Protein AF-A0A5N5HJF1-F1 (afdb_monomer_lite)

InterPro domains:
  IPR027417 P-loop containing nucleoside triphosphate hydrolase [G3DSA:3.40.50.300] (1-66)
  IPR027417 P-loop containing nucleoside triphosphate hydrolase [G3DSA:3.40.50.300] (67-125)
  IPR027417 P-loop containing nucleoside triphosphate hydrolase [G3DSA:3.40.50.300] (126-248)
  IPR027417 P-loop containing nucleoside triphosphate hydrolase [SSF52540] (2-263)
  IPR041679 DNA2/NAM7 helicase-like, C-terminal [PF13087] (104-246)
  IPR045055 DNA2/NAM7-like helicase [PTHR10887] (72-286)
  IPR047187 Upf1-like, C-terminal helicase domain [cd18808] (128-288)

Radius of gyration: 22.02 Å; chains: 1; bounding box: 65×41×60 Å

Sequence (316 aa):
MPGTGKTSTMVHGVKALLIRGSSILLTSYTNSAVDNLLVKLKAEHGRILILYASEDMKLCMKKFEAIAFQVSLGPLMFASKFVLVGDHYQLPPLSTEARENGMGVSLFCRLSEVHPQAISALQGQYRMCRGIMELSNALIYGDRLRCGSPEIENVKLKVSSSISHSFIITFCNVDSLPAFEEKDHKIVSNPTEANIIVQVVEGLVKSGIKGEDIGVITPYNSQADIIRLALNRLTSVEIHTIGKYQVRINVALTRAKVRITLKKLIMFGSCKTLSNVVLMKLLIEQVEQQSGILNVSNKDIKFNSELRGCSQTQVR

pLDDT: mean 73.38, std 16.27, range [26.06, 94.62]

Foldseek 3Di:
DPQLCLLVVVLVVVVVCFVVQDADEDEDLDPVSVVVSVVSNVPDDGNYDYDDQDPVRNVVSVQFVACFQVNVVVSVVVDPDDDDGDDLLPDFTDDPVCVVVVSRAYPVNVCCVVCVVPDDDRAAGQAEAQLRVVLCCQQPNVNSHDHNDPCLNPDADDFPDDPQRPAQEEEEAAQQDPQDWDDDPLATEGLVQLQVVLVVLVNRVVRPAQLLQKEKEAAHPNHLVLNCVSCVVRVNHHYYYDYNPDDGWIWMFGADPPGGYTRHIYIYDHLVVQCVDVSSVSSQVSCCVRRRYHYDHPVNGDDDPVSVPPPDDPDD

Structure (mmCIF, N/CA/C/O backbone):
data_AF-A0A5N5HJF1-F1
#
_entry.id   AF-A0A5N5HJF1-F1
#
loop_
_atom_site.group_PDB
_atom_site.id
_atom_site.type_symbol
_atom_site.label_atom_id
_atom_site.label_alt_id
_atom_site.label_comp_id
_atom_site.label_asym_id
_atom_site.label_entity_id
_atom_site.label_seq_id
_atom_site.pdbx_PDB_ins_code
_atom_site.Cartn_x
_atom_site.Cartn_y
_atom_site.Cartn_z
_atom_site.occupancy
_atom_site.B_iso_or_equiv
_atom_site.auth_seq_id
_atom_site.auth_comp_id
_atom_site.auth_asym_id
_atom_site.auth_atom_id
_atom_site.pdbx_PDB_model_num
ATOM 1 N N . MET A 1 1 ? -9.581 -2.294 5.338 1.00 84.56 1 MET A N 1
ATOM 2 C CA . MET A 1 1 ? -8.969 -2.281 3.992 1.00 84.56 1 MET A CA 1
ATOM 3 C C . MET A 1 1 ? -8.142 -0.991 3.793 1.00 84.56 1 MET A C 1
ATOM 5 O O . MET A 1 1 ? -8.131 -0.143 4.699 1.00 84.56 1 MET A O 1
ATOM 9 N N . PRO A 1 2 ? -7.348 -0.834 2.717 1.00 80.50 2 PRO A N 1
ATOM 10 C CA . PRO A 1 2 ? -6.526 0.351 2.456 1.00 80.50 2 PRO A CA 1
ATOM 11 C C . PRO A 1 2 ? -7.379 1.571 2.095 1.00 80.50 2 PRO A C 1
ATOM 13 O O . PRO A 1 2 ? -8.367 1.458 1.385 1.00 80.50 2 PRO A O 1
ATOM 16 N N . GLY A 1 3 ? -7.004 2.756 2.584 1.00 81.88 3 GLY A N 1
ATOM 17 C CA . GLY A 1 3 ? -7.696 4.003 2.229 1.00 81.88 3 GLY A CA 1
ATOM 18 C C . GLY A 1 3 ? -9.100 4.179 2.821 1.00 81.88 3 GLY A C 1
ATOM 19 O O . GLY A 1 3 ? -9.700 5.224 2.596 1.00 81.88 3 GLY A O 1
ATOM 20 N N . THR A 1 4 ? -9.603 3.231 3.620 1.00 87.38 4 THR A N 1
ATOM 21 C CA . THR A 1 4 ? -10.983 3.246 4.145 1.00 87.38 4 THR A CA 1
ATOM 22 C C . THR A 1 4 ? -11.184 4.054 5.424 1.00 87.38 4 THR A C 1
ATOM 24 O O . THR A 1 4 ? -12.170 3.881 6.129 1.00 87.38 4 THR A O 1
ATOM 27 N N . GLY A 1 5 ? -10.211 4.887 5.797 1.00 84.75 5 GLY A N 1
ATOM 28 C CA . GLY A 1 5 ? -10.347 5.757 6.965 1.00 84.75 5 GLY A CA 1
ATOM 29 C C . GLY A 1 5 ? -10.296 5.061 8.330 1.00 84.75 5 GLY A C 1
ATOM 30 O O . GLY A 1 5 ? -10.762 5.662 9.288 1.00 84.75 5 GLY A O 1
ATOM 31 N N . LYS A 1 6 ? -9.681 3.868 8.461 1.00 84.75 6 LYS A N 1
ATOM 32 C CA . LYS A 1 6 ? -9.555 3.108 9.733 1.00 84.75 6 LYS A CA 1
ATOM 33 C C . LYS A 1 6 ? -9.269 3.994 10.958 1.00 84.75 6 LYS A C 1
ATOM 35 O O . LYS A 1 6 ? -10.020 3.973 11.926 1.00 84.75 6 LYS A O 1
ATOM 40 N N . THR A 1 7 ? -8.227 4.828 10.890 1.00 81.50 7 THR A N 1
ATOM 41 C CA . THR A 1 7 ? -7.858 5.756 11.974 1.00 81.50 7 THR A CA 1
ATOM 42 C C . THR A 1 7 ? -8.945 6.792 12.256 1.00 81.50 7 THR A C 1
ATOM 44 O O . THR A 1 7 ? -9.205 7.105 13.408 1.00 81.50 7 THR A O 1
ATOM 47 N N . SER A 1 8 ? -9.592 7.339 11.226 1.00 85.50 8 SER A N 1
ATOM 48 C CA . SER A 1 8 ? -10.679 8.307 11.408 1.00 85.50 8 SER A CA 1
ATOM 49 C C . SER A 1 8 ? -11.909 7.649 12.039 1.00 85.50 8 SER A C 1
ATOM 51 O O . SER A 1 8 ? -12.493 8.229 12.948 1.00 85.50 8 SER A O 1
ATOM 53 N N . THR A 1 9 ? -12.272 6.432 11.627 1.00 87.25 9 THR A N 1
ATOM 54 C CA . THR A 1 9 ? -13.353 5.653 12.252 1.00 87.25 9 THR A CA 1
ATOM 55 C C . THR A 1 9 ? -13.049 5.363 13.719 1.00 87.25 9 THR A C 1
ATOM 57 O O . THR A 1 9 ? -13.911 5.573 14.567 1.00 87.25 9 THR A O 1
ATOM 60 N N . MET A 1 10 ? -11.809 4.967 14.038 1.00 85.88 10 MET A N 1
ATOM 61 C CA . MET A 1 10 ? -11.368 4.786 15.425 1.00 85.88 10 MET A CA 1
ATOM 62 C C . MET A 1 10 ? -11.541 6.055 16.251 1.00 85.88 10 MET A C 1
ATOM 64 O O . MET A 1 10 ? -12.097 5.985 17.338 1.00 85.88 10 MET A O 1
ATOM 68 N N . VAL A 1 11 ? -11.109 7.211 15.736 1.00 85.62 11 VAL A N 1
ATOM 69 C CA . VAL A 1 11 ? -11.256 8.495 16.439 1.00 85.62 11 VAL A CA 1
ATOM 70 C C . VAL A 1 11 ? -12.721 8.756 16.783 1.00 85.62 11 VAL A C 1
ATOM 72 O O . VAL A 1 11 ? -13.020 9.031 17.937 1.00 85.62 11 VAL A O 1
ATOM 75 N N . HIS A 1 12 ? -13.647 8.614 15.831 1.00 87.44 12 HIS A N 1
ATOM 76 C CA . HIS A 1 12 ? -15.074 8.835 16.101 1.00 87.44 12 HIS A CA 1
ATOM 77 C C . HIS A 1 12 ? -15.649 7.818 17.096 1.00 87.44 12 HIS A C 1
ATOM 79 O O . HIS A 1 12 ? -16.423 8.199 17.971 1.00 87.44 12 HIS A O 1
ATOM 85 N N . GLY A 1 13 ? -15.247 6.546 17.003 1.00 86.94 13 GLY A N 1
ATOM 86 C CA . GLY A 1 13 ? -15.662 5.511 17.954 1.00 86.94 13 GLY A CA 1
ATOM 87 C C . GLY A 1 13 ? -15.174 5.793 19.377 1.00 86.94 13 GLY A C 1
ATOM 88 O O . GLY A 1 13 ? -15.954 5.718 20.321 1.00 86.94 13 GLY A O 1
ATOM 89 N N . VAL A 1 14 ? -13.907 6.189 19.524 1.00 85.56 14 VAL A N 1
ATOM 90 C CA . VAL A 1 14 ? -13.312 6.586 20.809 1.00 85.56 14 VAL A CA 1
ATOM 91 C C . VAL A 1 14 ? -14.051 7.790 21.386 1.00 85.56 14 VAL A C 1
ATOM 93 O O . VAL A 1 14 ? -14.491 7.728 22.528 1.00 85.56 14 VAL A O 1
ATOM 96 N N . LYS A 1 15 ? -14.277 8.842 20.593 1.00 85.06 15 LYS A N 1
ATOM 97 C CA . LYS A 1 15 ? -15.032 10.032 21.019 1.00 85.06 15 LYS A CA 1
ATOM 98 C C . LYS A 1 15 ? -16.438 9.690 21.510 1.00 85.06 15 LYS A C 1
ATOM 100 O O . LYS A 1 15 ? -16.834 10.083 22.601 1.00 85.06 15 LYS A O 1
ATOM 105 N N . ALA A 1 16 ? -17.177 8.875 20.756 1.00 87.12 16 ALA A N 1
ATOM 106 C CA . ALA A 1 16 ? -18.516 8.439 21.152 1.00 87.12 16 ALA A CA 1
ATOM 107 C C . ALA A 1 16 ? -18.526 7.674 22.490 1.00 87.12 16 ALA A C 1
ATOM 109 O O . ALA A 1 16 ? -19.469 7.805 23.270 1.00 87.12 16 ALA A O 1
ATOM 110 N N . LEU A 1 17 ? -17.484 6.886 22.772 1.00 85.75 17 LEU A N 1
ATOM 111 C CA . LEU A 1 17 ? -17.327 6.180 24.046 1.00 85.75 17 LEU A CA 1
ATOM 112 C C . LEU A 1 17 ? -16.938 7.127 25.195 1.00 85.75 17 LEU A C 1
ATOM 114 O O . LEU A 1 17 ? -17.463 6.975 26.299 1.00 85.75 17 LEU A O 1
ATOM 118 N N . LEU A 1 18 ? -16.086 8.126 24.939 1.00 83.75 18 LEU A N 1
ATOM 119 C CA . LEU A 1 18 ? -15.716 9.147 25.927 1.00 83.75 18 LEU A CA 1
ATOM 120 C C . LEU A 1 18 ? -16.912 10.009 26.333 1.00 83.75 18 LEU A C 1
ATOM 122 O O . LEU A 1 18 ? -17.127 10.215 27.524 1.00 83.75 18 LEU A O 1
ATOM 126 N N . ILE A 1 19 ? -17.738 10.432 25.369 1.00 84.75 19 ILE A N 1
ATOM 127 C CA . ILE A 1 19 ? -18.983 11.180 25.625 1.00 84.75 19 ILE A CA 1
ATOM 128 C C . ILE A 1 19 ? -19.933 10.382 26.533 1.00 84.75 19 ILE A C 1
ATOM 130 O O . ILE A 1 19 ? -20.649 10.954 27.349 1.00 84.75 19 ILE A O 1
ATOM 134 N N . ARG A 1 20 ? -19.909 9.047 26.444 1.00 85.00 20 ARG A N 1
ATOM 135 C CA . ARG A 1 20 ? -20.684 8.140 27.310 1.00 85.00 20 ARG A CA 1
ATOM 136 C C . ARG A 1 20 ? -20.033 7.882 28.676 1.00 85.00 20 ARG A C 1
ATOM 138 O O . ARG A 1 20 ? -20.497 7.011 29.406 1.00 85.00 20 ARG A O 1
ATOM 145 N N . GLY A 1 21 ? -18.947 8.577 29.013 1.00 84.50 21 GLY A N 1
ATOM 146 C CA . GLY A 1 21 ? -18.235 8.431 30.284 1.00 84.50 21 GLY A CA 1
ATOM 147 C C . GLY A 1 21 ? -17.397 7.155 30.407 1.00 84.50 21 GLY A C 1
ATOM 148 O O . GLY A 1 21 ? -16.986 6.802 31.511 1.00 84.50 21 GLY A O 1
ATOM 149 N N . SER A 1 22 ? -17.135 6.445 29.303 1.00 83.12 22 SER A N 1
ATOM 150 C CA . SER A 1 22 ? -16.310 5.231 29.336 1.00 83.12 22 SER A CA 1
ATOM 151 C C . SER A 1 22 ? -14.827 5.575 29.504 1.00 83.12 22 SER A C 1
ATOM 153 O O . SER A 1 22 ? -14.316 6.485 28.854 1.00 83.12 22 SER A O 1
ATOM 155 N N . SER A 1 23 ? -14.112 4.812 30.333 1.00 82.69 23 SER A N 1
ATOM 156 C CA . SER A 1 23 ? -12.645 4.818 30.364 1.00 82.69 23 SER A CA 1
ATOM 157 C C . SER A 1 23 ? -12.096 3.990 29.208 1.00 82.69 23 SER A C 1
ATOM 159 O O . SER A 1 23 ? -12.565 2.875 28.976 1.00 82.69 23 SER A O 1
ATOM 161 N N . ILE A 1 24 ? -11.094 4.511 28.501 1.00 83.44 24 ILE A N 1
ATOM 162 C CA . ILE A 1 24 ? -10.567 3.870 27.292 1.00 83.44 24 ILE A CA 1
ATOM 163 C C . ILE A 1 24 ? -9.070 3.631 27.446 1.00 83.44 24 ILE A C 1
ATOM 165 O O . ILE A 1 24 ? -8.316 4.556 27.749 1.00 83.44 24 ILE A O 1
ATOM 169 N N . LEU A 1 25 ? -8.658 2.391 27.188 1.00 82.50 25 LEU A N 1
ATOM 170 C CA . LEU A 1 25 ? -7.264 2.001 27.027 1.00 82.50 25 LEU A CA 1
ATOM 171 C C . LEU A 1 25 ? -6.919 1.977 25.533 1.00 82.50 25 LEU A C 1
ATOM 173 O O . LEU A 1 25 ? -7.509 1.208 24.773 1.00 82.50 25 LEU A O 1
ATOM 177 N N . LEU A 1 26 ? -5.973 2.817 25.108 1.00 80.56 26 LEU A N 1
ATOM 178 C CA . LEU A 1 26 ? -5.501 2.877 23.721 1.00 80.56 26 LEU A CA 1
ATOM 179 C C . LEU A 1 26 ? -4.092 2.300 23.603 1.00 80.56 26 LEU A C 1
ATOM 181 O O . LEU A 1 26 ? -3.173 2.745 24.292 1.00 80.56 26 LEU A O 1
ATOM 185 N N . THR A 1 27 ? -3.922 1.341 22.691 1.00 79.81 27 THR A N 1
ATOM 186 C CA . THR A 1 27 ? -2.633 0.699 22.402 1.00 79.81 27 THR A CA 1
ATOM 187 C C . THR A 1 27 ? -2.434 0.529 20.896 1.00 79.81 27 THR A C 1
ATOM 189 O O . THR A 1 27 ? -3.391 0.475 20.122 1.00 79.81 27 THR A O 1
ATOM 192 N N . SER A 1 28 ? -1.176 0.484 20.459 1.00 74.75 28 SER A N 1
ATOM 193 C CA . SER A 1 28 ? -0.807 0.171 19.077 1.00 74.75 28 SER A CA 1
ATOM 194 C C . SER A 1 28 ? 0.586 -0.447 19.023 1.00 74.75 28 SER A C 1
ATOM 196 O O . SER A 1 28 ? 1.369 -0.320 19.961 1.00 74.75 28 SER A O 1
ATOM 198 N N . TYR A 1 29 ? 0.901 -1.083 17.894 1.00 68.06 29 TYR A N 1
ATOM 199 C CA . TYR A 1 29 ? 2.221 -1.639 17.609 1.00 68.06 29 TYR A CA 1
ATOM 200 C C . TYR A 1 29 ? 3.314 -0.561 17.544 1.00 68.06 29 TYR A C 1
ATOM 202 O O . TYR A 1 29 ? 4.407 -0.760 18.068 1.00 68.06 29 TYR A O 1
ATOM 210 N N . THR A 1 30 ? 3.029 0.588 16.917 1.00 68.50 30 THR A N 1
ATOM 211 C CA . THR A 1 30 ? 3.973 1.712 16.850 1.00 68.50 30 THR A CA 1
ATOM 212 C C . THR A 1 30 ? 3.495 2.896 17.674 1.00 68.50 30 THR A C 1
ATOM 214 O O . THR A 1 30 ? 2.324 3.281 17.620 1.00 68.50 30 THR A O 1
ATOM 217 N N . ASN A 1 31 ? 4.440 3.553 18.349 1.00 68.81 31 ASN A N 1
ATOM 218 C CA . ASN A 1 31 ? 4.185 4.823 19.030 1.00 68.81 31 ASN A CA 1
ATOM 219 C C . ASN A 1 31 ? 3.620 5.868 18.054 1.00 68.81 31 ASN A C 1
ATOM 221 O O . ASN A 1 31 ? 2.639 6.527 18.369 1.00 68.81 31 ASN A O 1
ATOM 225 N N . SER A 1 32 ? 4.123 5.915 16.814 1.00 69.94 32 SER A N 1
ATOM 226 C CA . SER A 1 32 ? 3.616 6.826 15.779 1.00 69.94 32 SER A CA 1
ATOM 227 C C . SER A 1 32 ? 2.136 6.618 15.444 1.00 69.94 32 SER A C 1
ATOM 229 O O . SER A 1 32 ? 1.429 7.576 15.137 1.00 69.94 32 SER A O 1
ATOM 231 N N . ALA A 1 33 ? 1.629 5.384 15.491 1.00 68.94 33 ALA A N 1
ATOM 232 C CA . ALA A 1 33 ? 0.214 5.114 15.268 1.00 68.94 33 ALA A CA 1
ATOM 233 C C . ALA A 1 33 ? -0.648 5.606 16.440 1.00 68.94 33 ALA A C 1
ATOM 235 O O . ALA A 1 33 ? -1.739 6.125 16.199 1.00 68.94 33 ALA A O 1
ATOM 236 N N . VAL A 1 34 ? -0.146 5.495 17.677 1.00 74.56 34 VAL A N 1
ATOM 237 C CA . VAL A 1 34 ? -0.780 6.088 18.865 1.00 74.56 34 VAL A CA 1
ATOM 238 C C . VAL A 1 34 ? -0.784 7.611 18.750 1.00 74.56 34 VAL A C 1
ATOM 240 O O . VAL A 1 34 ? -1.845 8.223 18.822 1.00 74.56 34 VAL A O 1
ATOM 243 N N . ASP A 1 35 ? 0.361 8.226 18.467 1.00 76.62 35 ASP A N 1
ATOM 244 C CA . ASP A 1 35 ? 0.494 9.683 18.384 1.00 76.62 35 ASP A CA 1
ATOM 245 C C . ASP A 1 35 ? -0.410 10.276 17.293 1.00 76.62 35 ASP A C 1
ATOM 247 O O . ASP A 1 35 ? -1.112 11.261 17.521 1.00 76.62 35 ASP A O 1
ATOM 251 N N . ASN A 1 36 ? -0.490 9.628 16.126 1.00 75.81 36 ASN A N 1
ATOM 252 C CA . ASN A 1 36 ? -1.405 10.022 15.050 1.00 75.81 36 ASN A CA 1
ATOM 253 C C . ASN A 1 36 ? -2.883 9.973 15.466 1.00 75.81 36 ASN A C 1
ATOM 255 O O . ASN A 1 36 ? -3.693 10.770 14.980 1.00 75.81 36 ASN A O 1
ATOM 259 N N . LEU A 1 37 ? -3.253 9.028 16.334 1.00 77.06 37 LEU A N 1
ATOM 260 C CA . LEU A 1 37 ? -4.598 8.936 16.890 1.00 77.06 37 LEU A CA 1
ATOM 261 C C . LEU A 1 37 ? -4.833 10.069 17.899 1.00 77.06 37 LEU A C 1
ATOM 263 O O . LEU A 1 37 ? -5.845 10.763 17.808 1.00 77.06 37 LEU A O 1
ATOM 267 N N . LEU A 1 38 ? -3.874 10.310 18.796 1.00 78.00 38 LEU A N 1
ATOM 268 C CA . LEU A 1 38 ? -3.946 11.356 19.818 1.00 78.00 38 LEU A CA 1
ATOM 269 C C . LEU A 1 38 ? -4.042 12.751 19.214 1.00 78.00 38 LEU A C 1
ATOM 271 O O . LEU A 1 38 ? -4.886 13.534 19.636 1.00 78.00 38 LEU A O 1
ATOM 275 N N . VAL A 1 39 ? -3.255 13.050 18.175 1.00 81.81 39 VAL A N 1
ATOM 276 C CA . VAL A 1 39 ? -3.321 14.333 17.456 1.00 81.81 39 VAL A CA 1
ATOM 277 C C . VAL A 1 39 ? -4.736 14.623 16.952 1.00 81.81 39 VAL A C 1
ATOM 279 O O . VAL A 1 39 ? -5.178 15.766 17.007 1.00 81.81 39 VAL A O 1
ATOM 282 N N . LYS A 1 40 ? -5.475 13.599 16.514 1.00 80.69 40 LYS A N 1
ATOM 283 C CA . LYS A 1 40 ? -6.870 13.733 16.064 1.00 80.69 40 LYS A CA 1
ATOM 284 C C . LYS A 1 40 ? -7.886 13.762 17.211 1.00 80.69 40 LYS A C 1
ATOM 286 O O . LYS A 1 40 ? -9.011 14.220 17.013 1.00 80.69 40 LYS A O 1
ATOM 291 N N . LEU A 1 41 ? -7.504 13.273 18.389 1.00 79.44 41 LEU A N 1
ATOM 292 C CA . LEU A 1 41 ? -8.307 13.293 19.613 1.00 79.44 41 LEU A CA 1
ATOM 293 C C . LEU A 1 41 ? -8.125 14.577 20.440 1.00 79.44 41 LEU A C 1
ATOM 295 O O . LEU A 1 41 ? -8.940 14.796 21.329 1.00 79.44 41 LEU A O 1
ATOM 299 N N . LYS A 1 42 ? -7.129 15.431 20.124 1.00 66.38 42 LYS A N 1
ATOM 300 C CA . LYS A 1 42 ? -6.669 16.650 20.846 1.00 66.38 42 LYS A CA 1
ATOM 301 C C . LYS A 1 42 ? -7.730 17.672 21.312 1.00 66.38 42 LYS A C 1
ATOM 303 O O . LYS A 1 42 ? -7.359 18.665 21.923 1.00 66.38 42 LYS A O 1
ATOM 308 N N . ALA A 1 43 ? -9.015 17.459 21.052 1.00 54.16 43 ALA A N 1
ATOM 309 C CA . ALA A 1 43 ? -10.107 18.337 21.461 1.00 54.16 43 ALA A CA 1
ATOM 310 C C . ALA A 1 43 ? -10.976 17.791 22.614 1.00 54.16 43 ALA A C 1
ATOM 312 O O . ALA A 1 43 ? -11.883 18.496 23.045 1.00 54.16 43 ALA A O 1
ATOM 313 N N . GLU A 1 44 ? -10.752 16.569 23.115 1.00 58.69 44 GLU A N 1
ATOM 314 C CA . GLU A 1 44 ? -11.668 15.955 24.091 1.00 58.69 44 GLU A CA 1
ATOM 315 C C . GLU A 1 44 ? -11.038 15.698 25.460 1.00 58.69 44 GLU A C 1
ATOM 317 O O . GLU A 1 44 ? -9.968 15.106 25.584 1.00 58.69 44 GLU A O 1
ATOM 322 N N . HIS A 1 45 ? -11.743 16.157 26.495 1.00 53.66 45 HIS A N 1
ATOM 323 C CA . HIS A 1 45 ? -11.395 15.959 27.895 1.00 53.66 45 HIS A CA 1
ATOM 324 C C . HIS A 1 45 ? -12.037 14.646 28.359 1.00 53.66 45 HIS A C 1
ATOM 326 O O . HIS A 1 45 ? -13.259 14.524 28.377 1.00 53.66 45 HIS A O 1
ATOM 332 N N . GLY A 1 46 ? -11.228 13.646 28.714 1.00 61.09 46 GLY A N 1
ATOM 333 C CA . GLY A 1 46 ? -11.725 12.339 29.146 1.00 61.09 46 GLY A CA 1
ATOM 334 C C . GLY A 1 46 ? -10.642 11.459 29.770 1.00 61.09 46 GLY A C 1
ATOM 335 O O . GLY A 1 46 ? -9.450 11.740 29.656 1.00 61.09 46 GLY A O 1
ATOM 336 N N . ARG A 1 47 ? -11.057 10.377 30.441 1.00 66.00 47 ARG A N 1
ATOM 337 C CA . ARG A 1 47 ? -10.161 9.391 31.074 1.00 66.00 47 ARG A CA 1
ATOM 338 C C . ARG A 1 47 ? -9.598 8.426 30.023 1.00 66.00 47 ARG A C 1
ATOM 340 O O . ARG A 1 47 ? -10.058 7.289 29.901 1.00 66.00 47 ARG A O 1
ATOM 347 N N . ILE A 1 48 ? -8.632 8.900 29.240 1.00 71.25 48 ILE A N 1
ATOM 348 C CA . ILE A 1 48 ? -7.869 8.074 28.298 1.00 71.25 48 ILE A CA 1
ATOM 349 C C . ILE A 1 48 ? -6.579 7.624 28.984 1.00 71.25 48 ILE A C 1
ATOM 351 O O . ILE A 1 48 ? -5.768 8.459 29.379 1.00 71.25 48 ILE A O 1
ATOM 355 N N . LEU A 1 49 ? -6.373 6.311 29.089 1.00 69.56 49 LEU A N 1
ATOM 356 C CA . LEU A 1 49 ? -5.091 5.728 29.476 1.00 69.56 49 LEU A CA 1
ATOM 357 C C . LEU A 1 49 ? -4.365 5.245 28.215 1.00 69.56 49 LEU A C 1
ATOM 359 O O . LEU A 1 49 ? -4.940 4.536 27.386 1.00 69.56 49 LEU A O 1
ATOM 363 N N . ILE A 1 50 ? -3.104 5.642 28.061 1.00 67.50 50 ILE A N 1
ATOM 364 C CA . ILE A 1 50 ? -2.289 5.337 26.882 1.00 67.50 50 ILE A CA 1
ATOM 365 C C . ILE A 1 50 ? -1.113 4.485 27.336 1.00 67.50 50 ILE A C 1
ATOM 367 O O . ILE A 1 50 ? -0.363 4.895 28.221 1.00 67.50 50 ILE A O 1
ATOM 371 N N . LEU A 1 51 ? -0.935 3.321 26.713 1.00 61.34 51 LEU A N 1
ATOM 372 C CA . LEU A 1 51 ? 0.257 2.504 26.918 1.00 61.34 51 LEU A CA 1
ATOM 373 C C . LEU A 1 51 ? 1.174 2.636 25.708 1.00 61.34 51 LEU A C 1
ATOM 375 O O . LEU A 1 51 ? 0.829 2.236 24.595 1.00 61.34 51 LEU A O 1
ATOM 379 N N . TYR A 1 52 ? 2.357 3.187 25.953 1.00 60.38 52 TYR A N 1
ATOM 380 C CA . TYR A 1 52 ? 3.462 3.162 25.008 1.00 60.38 52 TYR A CA 1
ATOM 381 C C . TYR A 1 52 ? 4.276 1.883 25.210 1.00 60.38 52 TYR A C 1
ATOM 383 O O . TYR A 1 52 ? 4.523 1.471 26.343 1.00 60.38 52 TYR A O 1
ATOM 391 N N . ALA A 1 53 ? 4.723 1.267 24.115 1.00 55.34 53 ALA A N 1
ATOM 392 C CA . ALA A 1 53 ? 5.669 0.160 24.208 1.00 55.34 53 ALA A CA 1
ATOM 393 C C . ALA A 1 53 ? 7.014 0.678 24.756 1.00 55.34 53 ALA A C 1
ATOM 395 O O . ALA A 1 53 ? 7.509 1.714 24.293 1.00 55.34 53 ALA A O 1
ATOM 396 N N . SER A 1 54 ? 7.610 -0.033 25.720 1.00 52.47 54 SER A N 1
ATOM 397 C CA . SER A 1 54 ? 8.976 0.234 26.201 1.00 52.47 54 SER A CA 1
ATOM 398 C C . SER A 1 54 ? 10.012 -0.063 25.108 1.00 52.47 54 SER A C 1
ATOM 400 O O . SER A 1 54 ? 9.705 -0.753 24.135 1.00 52.47 54 SER A O 1
ATOM 402 N N . GLU A 1 55 ? 11.240 0.454 25.223 1.00 53.75 55 GLU A N 1
ATOM 403 C CA . GLU A 1 55 ? 12.279 0.219 24.203 1.00 53.75 55 GLU A CA 1
ATOM 404 C C . GLU A 1 55 ? 12.619 -1.265 24.007 1.00 53.75 55 GLU A C 1
ATOM 406 O O . GLU A 1 55 ? 12.717 -1.720 22.865 1.00 53.75 55 GLU A O 1
ATOM 411 N N . ASP A 1 56 ? 12.677 -2.043 25.088 1.00 45.75 56 ASP A N 1
ATOM 412 C CA . ASP A 1 56 ? 12.943 -3.486 25.027 1.00 45.75 56 ASP A CA 1
ATOM 413 C C . ASP A 1 56 ? 11.826 -4.242 24.296 1.00 45.75 56 ASP A C 1
ATOM 415 O O . ASP A 1 56 ? 12.063 -5.119 23.459 1.00 45.75 56 ASP A O 1
ATOM 419 N N . MET A 1 57 ? 10.579 -3.834 24.543 1.00 49.44 57 MET A N 1
ATOM 420 C CA . MET A 1 57 ? 9.407 -4.385 23.879 1.00 49.44 57 MET A CA 1
ATOM 421 C C . MET A 1 57 ? 9.373 -3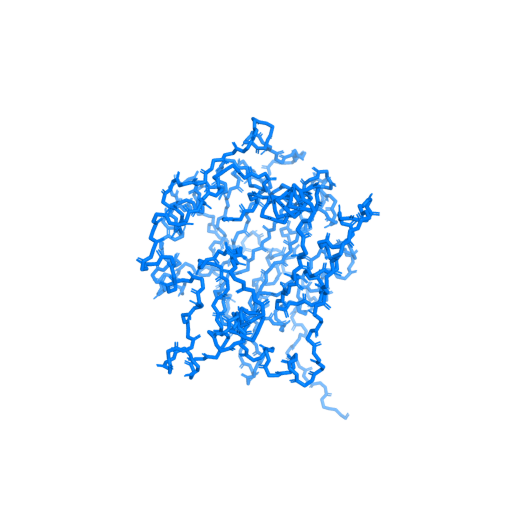.982 22.397 1.00 49.44 57 MET A C 1
ATOM 423 O O . MET A 1 57 ? 9.067 -4.825 21.555 1.00 49.44 57 MET A O 1
ATOM 427 N N . LYS A 1 58 ? 9.790 -2.755 22.041 1.00 45.16 58 LYS A N 1
ATOM 428 C CA . LYS A 1 58 ? 9.945 -2.314 20.640 1.00 45.16 58 LYS A CA 1
ATOM 429 C C . LYS A 1 58 ? 10.973 -3.153 19.882 1.00 45.16 58 LYS A C 1
ATOM 431 O O . LYS A 1 58 ? 10.733 -3.454 18.716 1.00 45.16 58 LYS A O 1
ATOM 436 N N . LEU A 1 59 ? 12.100 -3.529 20.495 1.00 39.28 59 LEU A N 1
ATOM 437 C CA . LEU A 1 59 ? 13.140 -4.328 19.834 1.00 39.28 59 LEU A CA 1
ATOM 438 C C . LEU A 1 59 ? 12.667 -5.761 19.548 1.00 39.28 59 LEU A C 1
ATOM 440 O O . LEU A 1 59 ? 12.862 -6.256 18.434 1.00 39.28 59 LEU A O 1
ATOM 444 N N . CYS A 1 60 ? 11.998 -6.397 20.516 1.00 39.34 60 CYS A N 1
ATOM 445 C CA . CYS A 1 60 ? 11.334 -7.684 20.307 1.00 39.34 60 CYS A CA 1
ATOM 446 C C . CYS A 1 60 ? 10.258 -7.571 19.223 1.00 39.34 60 CYS A C 1
ATOM 448 O O . CYS A 1 60 ? 10.262 -8.351 18.279 1.00 39.34 60 CYS A O 1
ATOM 450 N N . MET A 1 61 ? 9.400 -6.552 19.295 1.00 44.41 61 MET A N 1
ATOM 451 C CA . MET A 1 61 ? 8.315 -6.322 18.341 1.00 44.41 61 MET A CA 1
ATOM 452 C C . MET A 1 61 ? 8.816 -6.031 16.922 1.00 44.41 61 MET A C 1
ATOM 454 O O . MET A 1 61 ? 8.265 -6.589 15.986 1.00 44.41 61 MET A O 1
ATOM 458 N N . LYS A 1 62 ? 9.908 -5.276 16.733 1.00 40.00 62 LYS A N 1
ATOM 459 C CA . LYS A 1 62 ? 10.488 -4.950 15.411 1.00 40.00 62 LYS A CA 1
ATOM 460 C C . LYS A 1 62 ? 10.899 -6.185 14.595 1.00 40.00 62 LYS A C 1
ATOM 462 O O . LYS A 1 62 ? 10.975 -6.103 13.372 1.00 40.00 62 LYS A O 1
ATOM 467 N N . LYS A 1 63 ? 11.144 -7.334 15.239 1.00 37.41 63 LYS A N 1
ATOM 468 C CA . LYS A 1 63 ? 11.379 -8.623 14.557 1.00 37.41 63 LYS A CA 1
ATOM 469 C C . LYS A 1 63 ? 10.088 -9.279 14.032 1.00 37.41 63 LYS A C 1
ATOM 471 O O . LYS A 1 63 ? 10.159 -10.142 13.160 1.00 37.41 63 LYS A O 1
ATOM 476 N N . PHE A 1 64 ? 8.923 -8.843 14.505 1.00 44.25 64 PHE A N 1
ATOM 477 C CA . PHE A 1 64 ? 7.597 -9.367 14.187 1.00 44.25 64 PHE A CA 1
ATOM 478 C C . PHE A 1 64 ? 6.671 -8.199 13.778 1.00 44.25 64 PHE A C 1
ATOM 480 O O . PHE A 1 64 ? 5.896 -7.700 14.581 1.00 44.25 64 PHE A O 1
ATOM 487 N N . GLU A 1 65 ? 6.742 -7.732 12.523 1.00 45.25 65 GLU A N 1
ATOM 488 C CA . GLU A 1 65 ? 5.942 -6.584 12.019 1.00 45.25 65 GLU A CA 1
ATOM 489 C C . GLU A 1 65 ? 4.411 -6.757 12.042 1.00 45.25 65 GLU A C 1
ATOM 491 O O . GLU A 1 65 ? 3.680 -5.803 11.779 1.00 45.25 65 GLU A O 1
ATOM 496 N N . ALA A 1 66 ? 3.904 -7.931 12.407 1.00 48.25 66 ALA A N 1
ATOM 497 C CA . ALA A 1 66 ? 2.509 -8.099 12.782 1.00 48.25 66 ALA A CA 1
ATOM 498 C C . ALA A 1 66 ? 2.425 -8.171 14.304 1.00 48.25 66 ALA A C 1
ATOM 500 O O . ALA A 1 66 ? 3.292 -8.776 14.931 1.00 48.25 66 ALA A O 1
ATOM 501 N N . ILE A 1 67 ? 1.363 -7.624 14.905 1.00 52.03 67 ILE A N 1
ATOM 502 C CA . ILE A 1 67 ? 1.110 -7.849 16.330 1.00 52.03 67 ILE A CA 1
ATOM 503 C C . ILE A 1 67 ? 0.938 -9.357 16.528 1.00 52.03 67 ILE A C 1
ATOM 505 O O . ILE A 1 67 ? -0.122 -9.927 16.246 1.00 52.03 67 ILE A O 1
ATOM 509 N N . ALA A 1 68 ? 2.021 -10.006 16.953 1.00 52.88 68 ALA A N 1
ATOM 510 C CA . ALA A 1 68 ? 2.026 -11.404 17.306 1.00 52.88 68 ALA A CA 1
ATOM 511 C C . ALA A 1 68 ? 0.970 -11.593 18.394 1.00 52.88 68 ALA A C 1
ATOM 513 O O . ALA A 1 68 ? 0.817 -10.744 19.275 1.00 52.88 68 ALA A O 1
ATOM 514 N N . PHE A 1 69 ? 0.233 -12.699 18.314 1.00 54.53 69 PHE A N 1
ATOM 515 C CA . PHE A 1 69 ? -0.859 -13.057 19.222 1.00 54.53 69 PHE A CA 1
ATOM 516 C C . PHE A 1 69 ? -0.558 -12.729 20.698 1.00 54.53 69 PHE A C 1
ATOM 518 O O . PHE A 1 69 ? -1.405 -12.179 21.395 1.00 54.53 69 PHE A O 1
ATOM 525 N N . GLN A 1 70 ? 0.681 -12.973 21.134 1.00 54.31 70 GLN A N 1
ATOM 526 C CA . GLN A 1 70 ? 1.152 -12.763 22.503 1.00 54.31 70 GLN A CA 1
ATOM 527 C C . GLN A 1 70 ? 1.227 -11.285 22.931 1.00 54.31 70 GLN A C 1
ATOM 529 O O . GLN A 1 70 ? 0.978 -10.975 24.091 1.00 54.31 70 GLN A O 1
ATOM 534 N N . VAL A 1 71 ? 1.510 -10.358 22.012 1.00 61.16 71 VAL A N 1
ATOM 535 C CA . VAL A 1 71 ? 1.679 -8.928 22.331 1.00 61.16 71 VAL A CA 1
ATOM 536 C C . VAL A 1 71 ? 0.333 -8.210 22.472 1.00 61.16 71 VAL A C 1
ATOM 538 O O . VAL A 1 71 ? 0.196 -7.299 23.287 1.00 61.16 71 VAL A O 1
ATOM 541 N N . SER A 1 72 ? -0.689 -8.651 21.734 1.00 65.44 72 SER A N 1
ATOM 542 C CA . SER A 1 72 ? -2.051 -8.122 21.880 1.00 65.44 72 SER A CA 1
ATOM 543 C C . SER A 1 72 ? -2.689 -8.481 23.221 1.00 65.44 72 SER A C 1
ATOM 545 O O . SER A 1 72 ? -3.561 -7.749 23.676 1.00 65.44 72 SER A O 1
ATOM 547 N N . LEU A 1 73 ? -2.303 -9.604 23.841 1.00 71.50 73 LEU A N 1
ATOM 548 C CA . LEU A 1 73 ? -2.986 -10.126 25.029 1.00 71.50 73 LEU A CA 1
ATOM 549 C C . LEU A 1 73 ? -2.817 -9.230 26.256 1.00 71.50 73 LEU A C 1
ATOM 551 O O . LEU A 1 73 ? -3.786 -9.042 26.980 1.00 71.50 73 LEU A O 1
ATOM 555 N N . GLY A 1 74 ? -1.639 -8.633 26.464 1.00 77.69 74 GLY A N 1
ATOM 556 C CA . GLY A 1 74 ? -1.366 -7.795 27.638 1.00 77.69 74 GLY A CA 1
ATOM 557 C C . GLY A 1 74 ? -2.427 -6.706 27.852 1.00 77.69 74 GLY A C 1
ATOM 558 O O . GLY A 1 74 ? -3.117 -6.736 28.867 1.00 77.69 74 GLY A O 1
ATOM 559 N N . PRO A 1 75 ? -2.640 -5.791 26.887 1.00 76.50 75 PRO A N 1
ATOM 560 C CA . PRO A 1 75 ? -3.692 -4.779 26.975 1.00 76.50 75 PRO A CA 1
ATOM 561 C C . PRO A 1 75 ? -5.111 -5.343 27.114 1.00 76.50 75 PRO A C 1
ATOM 563 O O . PRO A 1 75 ? -5.942 -4.746 27.794 1.00 76.50 75 PRO A O 1
ATOM 566 N N . LEU A 1 76 ? -5.395 -6.484 26.478 1.00 79.75 76 LEU A N 1
ATOM 567 C CA . LEU A 1 76 ? -6.722 -7.104 26.505 1.00 79.75 76 LEU A CA 1
ATOM 568 C C . LEU A 1 76 ? -7.100 -7.620 27.897 1.00 79.75 76 LEU A C 1
ATOM 570 O O . LEU A 1 76 ? -8.278 -7.603 28.236 1.00 79.75 76 LEU A O 1
ATOM 574 N N . MET A 1 77 ? -6.123 -7.995 28.727 1.00 82.81 77 MET A N 1
ATOM 575 C CA . MET A 1 77 ? -6.367 -8.421 30.113 1.00 82.81 77 MET A CA 1
ATOM 576 C C . MET A 1 77 ? -6.901 -7.294 31.012 1.00 82.81 77 MET A C 1
ATOM 578 O O . MET A 1 77 ? -7.467 -7.572 32.065 1.00 82.81 77 MET A O 1
ATOM 582 N N . PHE A 1 78 ? -6.751 -6.029 30.607 1.00 81.06 78 PHE A N 1
ATOM 583 C CA . PHE A 1 78 ? -7.209 -4.863 31.371 1.00 81.06 78 PHE A CA 1
ATOM 584 C C . PHE A 1 78 ? -8.580 -4.335 30.920 1.00 81.06 78 PHE A C 1
ATOM 586 O O . PHE A 1 78 ? -9.021 -3.291 31.403 1.00 81.06 78 PHE A O 1
ATOM 593 N N . ALA A 1 79 ? -9.258 -5.014 29.988 1.00 78.88 79 ALA A N 1
ATOM 594 C CA . ALA A 1 79 ? -10.518 -4.550 29.418 1.00 78.88 79 ALA A CA 1
ATOM 595 C C . ALA A 1 79 ? -11.582 -5.657 29.376 1.00 78.88 79 ALA A C 1
ATOM 597 O O . ALA A 1 79 ? -11.325 -6.778 28.953 1.00 78.88 79 ALA A O 1
ATOM 598 N N . SER A 1 80 ? -12.822 -5.322 29.750 1.00 80.50 80 SER A N 1
ATOM 599 C CA . SER A 1 80 ? -13.973 -6.235 29.635 1.00 80.50 80 SER A CA 1
ATOM 600 C C . SER A 1 80 ? -14.539 -6.321 28.213 1.00 80.50 80 SER A C 1
ATOM 602 O O . SER A 1 80 ? -15.225 -7.280 27.866 1.00 80.50 80 SER A O 1
ATOM 604 N N . LYS A 1 81 ? -14.269 -5.306 27.384 1.00 86.19 81 LYS A N 1
ATOM 605 C CA . LYS A 1 81 ? -14.635 -5.226 25.966 1.00 86.19 81 LYS A CA 1
ATOM 606 C C . LYS A 1 81 ? -13.472 -4.622 25.196 1.00 86.19 81 LYS A C 1
ATOM 608 O O . LYS A 1 81 ? -12.826 -3.697 25.683 1.00 86.19 81 LYS A O 1
ATOM 613 N N . PHE A 1 82 ? -13.243 -5.095 23.978 1.00 87.06 82 PHE A N 1
ATOM 614 C CA . PHE A 1 82 ? -12.166 -4.600 23.131 1.00 87.06 82 PHE A CA 1
ATOM 615 C C . PHE A 1 82 ? -12.619 -4.447 21.682 1.00 87.06 82 PHE A C 1
ATOM 617 O O . PHE A 1 82 ? -13.555 -5.103 21.227 1.00 87.06 82 PHE A O 1
ATOM 624 N N . VAL A 1 83 ? -11.930 -3.571 20.954 1.00 85.25 83 VAL A N 1
ATOM 625 C CA . VAL A 1 83 ? -12.110 -3.373 19.516 1.00 85.25 83 VAL A CA 1
ATOM 626 C C . VAL A 1 83 ? -10.742 -3.508 18.868 1.00 85.25 83 VAL A C 1
ATOM 628 O O . VAL A 1 83 ? -9.839 -2.725 19.155 1.00 85.25 83 VAL A O 1
ATOM 631 N N . LEU A 1 84 ? -10.582 -4.500 17.993 1.00 85.31 84 LEU A N 1
ATOM 632 C CA . LEU A 1 84 ? -9.375 -4.646 17.185 1.00 85.31 84 LEU A CA 1
ATOM 633 C C . LEU A 1 84 ? -9.595 -3.977 15.832 1.00 85.31 84 LEU A C 1
ATOM 635 O O . LEU A 1 84 ? -10.593 -4.230 15.160 1.00 85.31 84 LEU A O 1
ATOM 639 N N . VAL A 1 85 ? -8.647 -3.142 15.413 1.00 83.56 85 VAL A N 1
ATOM 640 C CA . VAL A 1 85 ? -8.691 -2.480 14.107 1.00 83.56 85 VAL A CA 1
ATOM 641 C C . VAL A 1 85 ? -7.452 -2.859 13.322 1.00 83.56 85 VAL A C 1
ATOM 643 O O . VAL A 1 85 ? -6.329 -2.590 13.738 1.00 83.56 85 VAL A O 1
ATOM 646 N N . GLY A 1 86 ? -7.661 -3.478 12.165 1.00 80.00 86 GLY A N 1
ATOM 647 C CA . GLY A 1 86 ? -6.581 -4.002 11.348 1.00 80.00 86 GLY A CA 1
ATOM 648 C C . GLY A 1 86 ? -7.010 -4.299 9.919 1.00 80.00 86 GLY A C 1
ATOM 649 O O . GLY A 1 86 ? -8.094 -3.928 9.464 1.00 80.00 86 GLY A O 1
ATOM 650 N N . ASP A 1 87 ? -6.097 -4.919 9.188 1.00 79.38 87 ASP A N 1
ATOM 651 C CA . ASP A 1 87 ? -6.321 -5.477 7.863 1.00 79.38 87 ASP A CA 1
ATOM 652 C C . ASP A 1 87 ? -5.388 -6.681 7.736 1.00 79.38 87 ASP A C 1
ATOM 654 O O . ASP A 1 87 ? -4.181 -6.500 7.593 1.00 79.38 87 ASP A O 1
ATOM 658 N N . HIS A 1 88 ? -5.922 -7.895 7.876 1.00 75.19 88 HIS A N 1
ATOM 659 C CA . HIS A 1 88 ? -5.121 -9.125 7.905 1.00 75.19 88 HIS A CA 1
ATOM 660 C C . HIS A 1 88 ? -4.478 -9.469 6.560 1.00 75.19 88 HIS A C 1
ATOM 662 O O . HIS A 1 88 ? -3.610 -10.332 6.522 1.00 75.19 88 HIS A O 1
ATOM 668 N N . TYR A 1 89 ? -4.861 -8.778 5.482 1.00 71.12 89 TYR A N 1
ATOM 669 C CA . TYR A 1 89 ? -4.196 -8.871 4.182 1.00 71.12 89 TYR A CA 1
ATOM 670 C C . TYR A 1 89 ? -2.999 -7.914 4.038 1.00 71.12 89 TYR A C 1
ATOM 672 O O . TYR A 1 89 ? -2.293 -7.962 3.033 1.00 71.12 89 TYR A O 1
ATOM 680 N N . GLN A 1 90 ? -2.772 -7.014 5.004 1.00 69.00 90 GLN A N 1
ATOM 681 C CA . GLN A 1 90 ? -1.579 -6.157 5.047 1.00 69.00 90 GLN A CA 1
ATOM 682 C C . GLN A 1 90 ? -0.430 -6.854 5.804 1.00 69.00 90 GLN A C 1
ATOM 684 O O . GLN A 1 90 ? -0.632 -7.920 6.375 1.00 69.00 90 GLN A O 1
ATOM 689 N N . LEU A 1 91 ? 0.774 -6.265 5.742 1.00 59.62 91 LEU A N 1
ATOM 690 C CA . LEU A 1 91 ? 2.076 -6.808 6.184 1.00 59.62 91 LEU A CA 1
ATOM 691 C C . LEU A 1 91 ? 1.998 -7.961 7.224 1.00 59.62 91 LEU A C 1
ATOM 693 O O . LEU A 1 91 ? 1.668 -7.703 8.384 1.00 59.62 91 LEU A O 1
ATOM 697 N N . PRO A 1 92 ? 2.324 -9.216 6.843 1.00 54.94 92 PRO A N 1
ATOM 698 C CA . PRO A 1 92 ? 2.552 -10.303 7.793 1.00 54.94 92 PRO A CA 1
ATOM 699 C C . PRO A 1 92 ? 3.912 -10.126 8.506 1.00 54.94 92 PRO A C 1
ATOM 701 O O . PRO A 1 92 ? 4.731 -9.310 8.075 1.00 54.94 92 PRO A O 1
ATOM 704 N N . PRO A 1 93 ? 4.196 -10.881 9.585 1.00 53.97 93 PRO A N 1
ATOM 705 C CA . PRO A 1 93 ? 5.452 -10.740 10.319 1.00 53.97 93 PRO A CA 1
ATOM 706 C C . PRO A 1 93 ? 6.665 -11.137 9.462 1.00 53.97 93 PRO A C 1
ATOM 708 O O . PRO A 1 93 ? 6.594 -12.041 8.631 1.00 53.97 93 PRO A O 1
ATOM 711 N N . LEU A 1 94 ? 7.792 -10.456 9.694 1.00 55.44 94 LEU A N 1
ATOM 712 C CA . LEU A 1 94 ? 8.978 -10.492 8.829 1.00 55.44 94 LEU A CA 1
ATOM 713 C C . LEU A 1 94 ? 9.840 -11.764 8.907 1.00 55.44 94 LEU A C 1
ATOM 715 O O . LEU A 1 94 ? 10.698 -11.945 8.047 1.00 55.44 94 LEU A O 1
ATOM 719 N N . SER A 1 95 ? 9.688 -12.616 9.924 1.00 61.59 95 SER A N 1
ATOM 720 C CA . SER A 1 95 ? 10.542 -13.802 10.090 1.00 61.59 95 SER A CA 1
ATOM 721 C C . SER A 1 95 ? 9.891 -15.055 9.496 1.00 61.59 95 SER A C 1
ATOM 723 O O . SER A 1 95 ? 8.770 -15.415 9.860 1.00 61.59 95 SER A O 1
ATOM 725 N N . THR A 1 96 ? 10.609 -15.737 8.598 1.00 64.94 96 THR A N 1
ATOM 726 C CA . THR A 1 96 ? 10.202 -17.027 8.016 1.00 64.94 96 THR A CA 1
ATOM 727 C C . THR A 1 96 ? 10.039 -18.094 9.091 1.00 64.94 96 THR A C 1
ATOM 729 O O . THR A 1 96 ? 8.993 -18.731 9.149 1.00 64.94 96 THR A O 1
ATOM 732 N N . GLU A 1 97 ? 11.008 -18.194 10.000 1.00 68.38 97 GLU A N 1
ATOM 733 C CA . GLU A 1 97 ? 10.982 -19.099 11.154 1.00 68.38 97 GLU A CA 1
ATOM 734 C C . GLU A 1 97 ? 9.778 -18.810 12.061 1.00 68.38 97 GLU A C 1
ATOM 736 O O . GLU A 1 97 ? 9.074 -19.716 12.502 1.00 68.38 97 GLU A O 1
ATOM 741 N N . ALA A 1 98 ? 9.477 -17.532 12.306 1.00 66.38 98 ALA A N 1
ATOM 742 C CA . ALA A 1 98 ? 8.307 -17.155 13.093 1.00 66.38 98 ALA A CA 1
ATOM 743 C C . ALA A 1 98 ? 6.998 -17.566 12.408 1.00 66.38 98 ALA A C 1
ATOM 745 O O . ALA A 1 98 ? 6.056 -18.021 13.058 1.00 66.38 98 ALA A O 1
ATOM 746 N N . ARG A 1 99 ? 6.934 -17.404 11.084 1.00 67.81 99 ARG A N 1
ATOM 747 C CA . ARG A 1 99 ? 5.769 -17.772 10.284 1.00 67.81 99 ARG A CA 1
ATOM 748 C C . ARG A 1 99 ? 5.538 -19.282 10.295 1.00 67.81 99 ARG A C 1
ATOM 750 O O . ARG A 1 99 ? 4.399 -19.695 10.490 1.00 67.81 99 ARG A O 1
ATOM 757 N N . GLU A 1 100 ? 6.598 -20.069 10.128 1.00 71.56 100 GLU A N 1
ATOM 758 C CA . GLU A 1 100 ? 6.566 -21.538 10.178 1.00 71.56 100 GLU A CA 1
ATOM 759 C C . GLU A 1 100 ? 6.116 -22.050 11.551 1.00 71.56 100 GLU A C 1
ATOM 761 O O . GLU A 1 100 ? 5.308 -22.969 11.631 1.00 71.56 100 GLU A O 1
ATOM 766 N N . ASN A 1 101 ? 6.514 -21.369 12.628 1.00 71.75 101 ASN A N 1
ATOM 767 C CA . ASN A 1 101 ? 6.091 -21.677 13.998 1.00 71.75 101 ASN A CA 1
ATOM 768 C C . ASN A 1 101 ? 4.729 -21.062 14.394 1.00 71.75 101 ASN A C 1
ATOM 770 O O . ASN A 1 101 ? 4.440 -20.859 15.573 1.00 71.75 101 ASN A O 1
ATOM 774 N N . GLY A 1 102 ? 3.872 -20.722 13.427 1.00 68.44 102 GLY A N 1
ATOM 775 C CA . GLY A 1 102 ? 2.493 -20.290 13.689 1.00 68.44 102 GLY A CA 1
ATOM 776 C C . GLY A 1 102 ? 2.330 -18.855 14.208 1.00 68.44 102 GLY A C 1
ATOM 777 O O . GLY A 1 102 ? 1.198 -18.428 14.467 1.00 68.44 102 GLY A O 1
ATOM 778 N N . MET A 1 103 ? 3.414 -18.073 14.295 1.00 67.88 103 MET A N 1
ATOM 779 C CA . MET A 1 103 ? 3.352 -16.635 14.601 1.00 67.88 103 MET A CA 1
ATOM 780 C C . MET A 1 103 ? 2.974 -15.785 13.381 1.00 67.88 103 MET A C 1
ATOM 782 O O . MET A 1 103 ? 2.789 -14.580 13.514 1.00 67.88 103 MET A O 1
ATOM 786 N N . GLY A 1 104 ? 2.802 -16.405 12.207 1.00 67.00 104 GLY A N 1
ATOM 787 C CA . GLY A 1 104 ? 2.322 -15.757 10.983 1.00 67.00 104 GLY A CA 1
ATOM 788 C C . GLY A 1 104 ? 0.873 -15.266 11.040 1.00 67.00 104 GLY A C 1
ATOM 789 O O . GLY A 1 104 ? 0.486 -14.426 10.231 1.00 67.00 104 GLY A O 1
ATOM 790 N N . VAL A 1 105 ? 0.076 -15.769 11.990 1.00 73.62 105 VAL A N 1
ATOM 791 C CA . VAL A 1 105 ? -1.357 -15.469 12.099 1.00 73.62 105 VAL A CA 1
ATOM 792 C C . VAL A 1 105 ? -1.604 -14.511 13.262 1.00 73.62 105 VAL A C 1
ATOM 794 O O . VAL A 1 105 ? -1.434 -14.869 14.431 1.00 73.62 105 VAL A O 1
ATOM 797 N N . SER A 1 106 ? -2.034 -13.287 12.946 1.00 76.25 106 SER A N 1
ATOM 798 C CA . SER A 1 106 ? -2.366 -12.274 13.955 1.00 76.25 106 SER A CA 1
ATOM 799 C C . SER A 1 106 ? -3.619 -12.647 14.756 1.00 76.25 106 SER A C 1
ATOM 801 O O . SER A 1 106 ? -4.496 -13.365 14.269 1.00 76.25 106 SER A O 1
ATOM 803 N N . LEU A 1 107 ? -3.750 -12.099 15.972 1.00 79.62 107 LEU A N 1
ATOM 804 C CA . LEU A 1 107 ? -4.973 -12.251 16.774 1.00 79.62 107 LEU A CA 1
ATOM 805 C C . LEU A 1 107 ? -6.214 -11.762 16.011 1.00 79.62 107 LEU A C 1
ATOM 807 O O . LEU A 1 107 ? -7.259 -12.403 16.070 1.00 79.62 107 LEU A O 1
ATOM 811 N N . PHE A 1 108 ? -6.084 -10.658 15.264 1.00 81.94 108 PHE A N 1
ATOM 812 C CA . PHE A 1 108 ? -7.159 -10.144 14.418 1.00 81.94 108 PHE A CA 1
ATOM 813 C C . PHE A 1 108 ? -7.601 -11.198 13.398 1.00 81.94 108 PHE A C 1
ATOM 815 O O . PHE A 1 108 ? -8.792 -11.467 13.308 1.00 81.94 108 PHE A O 1
ATOM 822 N N . CYS A 1 109 ? -6.665 -11.838 12.685 1.00 81.06 109 CYS A N 1
ATOM 823 C CA . CYS A 1 109 ? -6.980 -12.880 11.702 1.00 81.06 109 CYS A CA 1
ATOM 824 C C . CYS A 1 109 ? -7.702 -14.071 12.351 1.00 81.06 109 CYS A C 1
ATOM 826 O O . CYS A 1 109 ? -8.784 -14.439 11.905 1.00 81.06 109 CYS A O 1
ATOM 828 N N . ARG A 1 110 ? -7.176 -14.592 13.471 1.00 84.25 110 ARG A N 1
ATOM 829 C CA . ARG A 1 110 ? -7.794 -15.723 14.191 1.00 84.25 110 ARG A CA 1
ATOM 830 C C . ARG A 1 110 ? -9.221 -15.412 14.641 1.00 84.25 110 ARG A C 1
ATOM 832 O O . ARG A 1 110 ? -10.129 -16.195 14.395 1.00 84.25 110 ARG A O 1
ATOM 839 N N . LEU A 1 111 ? -9.436 -14.262 15.286 1.00 85.19 111 LEU A N 1
ATOM 840 C CA . LEU A 1 111 ? -10.770 -13.877 15.760 1.00 85.19 111 LEU A CA 1
ATOM 841 C C . LEU A 1 111 ? -11.731 -13.565 14.608 1.00 85.19 111 LEU A C 1
ATOM 843 O O . LEU A 1 111 ? -12.926 -13.795 14.749 1.00 85.19 111 LEU A O 1
ATOM 847 N N . SER A 1 112 ? -11.220 -13.077 13.476 1.00 85.12 112 SER A N 1
ATOM 848 C CA . SER A 1 112 ? -12.018 -12.850 12.266 1.00 85.12 112 SER A CA 1
ATOM 849 C C . SER A 1 112 ? -12.581 -14.162 11.714 1.00 85.12 112 SER A C 1
ATOM 851 O O . SER A 1 112 ? -13.752 -14.236 11.361 1.00 85.12 112 SER A O 1
ATOM 853 N N . GLU A 1 113 ? -11.754 -15.205 11.658 1.00 86.69 113 GLU A N 1
ATOM 854 C CA . GLU A 1 113 ? -12.160 -16.522 11.158 1.00 86.69 113 GLU A CA 1
ATOM 855 C C . GLU A 1 113 ? -13.161 -17.210 12.092 1.00 86.69 113 GLU A C 1
ATOM 857 O O . GLU A 1 113 ? -14.142 -17.783 11.626 1.00 86.69 113 GLU A O 1
ATOM 862 N N . VAL A 1 114 ? -12.945 -17.121 13.409 1.00 91.06 114 VAL A N 1
ATOM 863 C CA . VAL A 1 114 ? -13.808 -17.769 14.414 1.00 91.06 114 VAL A CA 1
ATOM 864 C C . VAL A 1 114 ? -15.112 -16.992 14.653 1.00 91.06 114 VAL A C 1
ATOM 866 O O . VAL A 1 114 ? -16.142 -17.591 14.960 1.00 91.06 114 VAL A O 1
ATOM 869 N N . HIS A 1 115 ? -15.097 -15.663 14.509 1.00 90.81 115 HIS A N 1
ATOM 870 C CA . HIS A 1 115 ? -16.249 -14.794 14.773 1.00 90.81 115 HIS A CA 1
ATOM 871 C C . HIS A 1 115 ? -16.539 -13.836 13.603 1.00 90.81 115 HIS A C 1
ATOM 873 O O . HIS A 1 115 ? -16.466 -12.612 13.771 1.00 90.81 115 HIS A O 1
ATOM 879 N N . PRO A 1 116 ? -16.921 -14.346 12.419 1.00 89.38 116 PRO A N 1
ATOM 880 C CA . PRO A 1 116 ? -17.173 -13.517 11.240 1.00 89.38 116 PRO A CA 1
ATOM 881 C C . PRO A 1 116 ? -18.285 -12.477 11.457 1.00 89.38 116 PRO A C 1
ATOM 883 O O . PRO A 1 116 ? -18.218 -11.377 10.913 1.00 89.38 116 PRO A O 1
ATOM 886 N N . GLN A 1 117 ? -19.265 -12.769 12.318 1.00 92.81 117 GLN A N 1
ATOM 887 C CA . GLN A 1 117 ? -20.335 -11.847 12.713 1.00 92.81 117 GLN A CA 1
ATOM 888 C C . GLN A 1 117 ? -19.846 -10.617 13.496 1.00 92.81 117 GLN A C 1
ATOM 890 O O . GLN A 1 117 ? -20.551 -9.613 13.558 1.00 92.81 117 GLN A O 1
ATOM 895 N N . ALA A 1 118 ? -18.660 -10.681 14.110 1.00 89.12 118 ALA A N 1
ATOM 896 C CA . ALA A 1 118 ? -18.067 -9.564 14.845 1.00 89.12 118 ALA A CA 1
ATOM 897 C C . ALA A 1 118 ? -17.254 -8.622 13.936 1.00 89.12 118 ALA A C 1
ATOM 899 O O . ALA A 1 118 ? -16.786 -7.573 14.386 1.00 89.12 118 ALA A O 1
ATOM 900 N N . ILE A 1 119 ? -17.073 -8.973 12.657 1.00 89.38 119 ILE A N 1
ATOM 901 C CA . ILE A 1 119 ? -16.300 -8.176 11.707 1.00 89.38 119 ILE A CA 1
ATOM 902 C C . ILE A 1 119 ? -17.174 -7.069 11.121 1.00 89.38 119 ILE A C 1
ATOM 904 O O . ILE A 1 119 ? -18.164 -7.322 10.439 1.00 89.38 119 ILE A O 1
ATOM 908 N N . SER A 1 120 ? -16.730 -5.823 11.282 1.00 90.12 120 SER A N 1
ATOM 909 C CA . SER A 1 120 ? -17.261 -4.689 10.524 1.00 90.12 120 SER A CA 1
ATOM 910 C C . SER A 1 120 ? -16.261 -4.260 9.449 1.00 90.12 120 SER A C 1
ATOM 912 O O . SER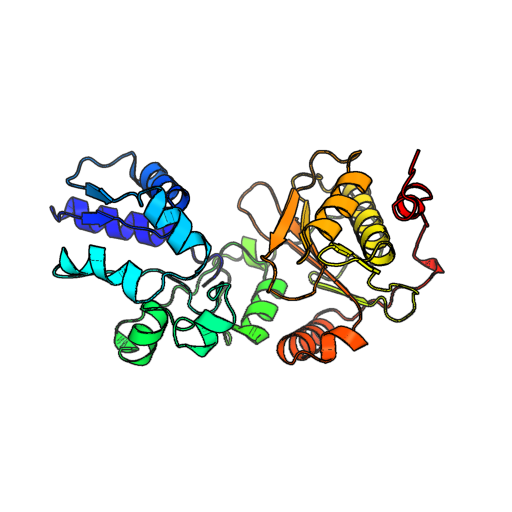 A 1 120 ? -15.192 -3.716 9.741 1.00 90.12 120 SER A O 1
ATOM 914 N N . ALA A 1 121 ? -16.589 -4.535 8.185 1.00 89.38 121 ALA A N 1
ATOM 915 C CA . ALA A 1 121 ? -15.737 -4.202 7.051 1.00 89.38 121 ALA A CA 1
ATOM 916 C C . ALA A 1 121 ? -16.017 -2.781 6.540 1.00 89.38 121 ALA A C 1
ATOM 918 O O . ALA A 1 121 ? -17.090 -2.486 6.019 1.00 89.38 121 ALA A O 1
ATOM 919 N N . LEU A 1 122 ? -15.015 -1.904 6.622 1.00 90.81 122 LEU A N 1
ATOM 920 C CA . LEU A 1 122 ? -15.056 -0.599 5.958 1.00 90.81 122 LEU A CA 1
ATOM 921 C C . LEU A 1 122 ? -14.790 -0.788 4.458 1.00 90.81 122 LEU A C 1
ATOM 923 O O . LEU A 1 122 ? -13.721 -1.283 4.101 1.00 90.81 122 LEU A O 1
ATOM 927 N N . GLN A 1 123 ? -15.738 -0.385 3.608 1.00 93.12 123 GLN A N 1
ATOM 928 C CA . GLN A 1 123 ? -15.683 -0.599 2.152 1.00 93.12 123 GLN A CA 1
ATOM 929 C C . GLN A 1 123 ? -15.319 0.666 1.356 1.00 93.12 123 GLN A C 1
ATOM 931 O O . GLN A 1 123 ? -14.607 0.576 0.358 1.00 93.12 123 GLN A O 1
ATOM 936 N N . GLY A 1 124 ? -15.768 1.847 1.798 1.00 93.38 124 GLY A N 1
ATOM 937 C CA . GLY A 1 124 ? -15.502 3.120 1.116 1.00 93.38 124 GLY A CA 1
ATOM 938 C C . GLY A 1 124 ? -14.051 3.576 1.289 1.00 93.38 124 GLY A C 1
ATOM 939 O O . GLY A 1 124 ? -13.639 3.865 2.411 1.00 93.38 124 GLY A O 1
ATOM 940 N N . GLN A 1 125 ? -13.279 3.648 0.201 1.00 91.12 125 GLN A N 1
ATOM 941 C CA . GLN A 1 125 ? -11.874 4.068 0.181 1.00 91.12 125 GLN A CA 1
ATOM 942 C C . GLN A 1 125 ? -11.673 5.423 -0.512 1.00 91.12 125 GLN A C 1
ATOM 944 O O . GLN A 1 125 ? -12.365 5.754 -1.469 1.00 91.12 125 GLN A O 1
ATOM 949 N N . TYR A 1 126 ? -10.692 6.195 -0.039 1.00 88.38 126 TYR A N 1
ATOM 950 C CA . TYR A 1 126 ? -10.420 7.564 -0.505 1.00 88.38 126 TYR A CA 1
ATOM 951 C C . TYR A 1 126 ? -8.959 7.768 -0.945 1.00 88.38 126 TYR A C 1
ATOM 953 O O . TYR A 1 126 ? -8.422 8.866 -0.819 1.00 88.38 126 TYR A O 1
ATOM 961 N N . ARG A 1 127 ? -8.273 6.695 -1.365 1.00 83.31 127 ARG A N 1
ATOM 962 C CA . ARG A 1 127 ? -6.834 6.703 -1.696 1.00 83.31 127 ARG A CA 1
ATOM 963 C C . ARG A 1 127 ? -6.539 6.299 -3.136 1.00 83.31 127 ARG A C 1
ATOM 965 O O . ARG A 1 127 ? -5.500 6.678 -3.655 1.00 83.31 127 ARG A O 1
ATOM 972 N N . MET A 1 128 ? -7.374 5.491 -3.764 1.00 87.00 128 MET A N 1
ATOM 973 C CA . MET A 1 128 ? -7.099 4.889 -5.067 1.00 87.00 128 MET A CA 1
ATOM 974 C C . MET A 1 128 ? -8.179 5.327 -6.042 1.00 87.00 128 MET A C 1
ATOM 976 O O . MET A 1 128 ? -9.360 5.261 -5.706 1.00 87.00 128 MET A O 1
ATOM 980 N N . CYS A 1 129 ? -7.792 5.764 -7.239 1.00 87.25 129 CYS A N 1
ATOM 981 C CA . CYS A 1 129 ? -8.758 5.894 -8.325 1.00 87.25 129 CYS A CA 1
ATOM 982 C C . CYS A 1 129 ? -9.300 4.517 -8.738 1.00 87.25 129 CYS A C 1
ATOM 984 O O . CYS A 1 129 ? -8.754 3.482 -8.336 1.00 87.25 129 CYS A O 1
ATOM 986 N N . ARG A 1 130 ? -10.371 4.507 -9.542 1.00 89.88 130 ARG A N 1
ATOM 987 C CA . ARG A 1 130 ? -11.104 3.288 -9.915 1.00 89.88 130 ARG A CA 1
ATOM 988 C C . ARG A 1 130 ? -10.192 2.161 -10.405 1.00 89.88 130 ARG A C 1
ATOM 990 O O . ARG A 1 130 ? -10.198 1.102 -9.792 1.00 89.88 130 ARG A O 1
ATOM 997 N N . GLY A 1 131 ? -9.351 2.413 -11.412 1.00 88.06 131 GLY A N 1
ATOM 998 C CA . GLY A 1 131 ? -8.494 1.367 -11.989 1.00 88.06 131 GLY A CA 1
ATOM 999 C C . GLY A 1 131 ? -7.532 0.738 -10.970 1.00 88.06 131 GLY A C 1
ATOM 1000 O O . GLY A 1 131 ? -7.413 -0.479 -10.883 1.00 88.06 131 GLY A O 1
ATOM 1001 N N . ILE A 1 132 ? -6.905 1.549 -10.107 1.00 88.50 132 ILE A N 1
ATOM 1002 C CA . ILE A 1 132 ? -5.992 1.042 -9.061 1.00 88.50 132 ILE A CA 1
ATOM 1003 C C . ILE A 1 132 ? -6.756 0.250 -7.987 1.00 88.50 132 ILE A C 1
ATOM 1005 O O . ILE A 1 132 ? -6.259 -0.750 -7.459 1.00 88.50 132 ILE A O 1
ATOM 1009 N N . MET A 1 133 ? -7.969 0.689 -7.647 1.00 91.62 133 MET A N 1
ATOM 1010 C CA . MET A 1 133 ? -8.830 -0.021 -6.705 1.00 91.62 133 MET A CA 1
ATOM 1011 C C . MET A 1 133 ? -9.290 -1.370 -7.270 1.00 91.62 133 MET A C 1
ATOM 1013 O O . MET A 1 133 ? -9.233 -2.360 -6.545 1.00 91.62 133 MET A O 1
ATOM 1017 N N . GLU A 1 134 ? -9.709 -1.416 -8.535 1.00 92.00 134 GLU A N 1
ATOM 1018 C CA . GLU A 1 134 ? -10.139 -2.638 -9.229 1.00 92.00 134 GLU A CA 1
ATOM 1019 C C . GLU A 1 134 ? -9.012 -3.676 -9.254 1.00 92.00 134 GLU A C 1
ATOM 1021 O O . GLU A 1 134 ? -9.243 -4.830 -8.903 1.00 92.00 134 GLU A O 1
ATOM 1026 N N . LEU A 1 135 ? -7.767 -3.255 -9.507 1.00 90.44 135 LEU A N 1
ATOM 1027 C CA . LEU A 1 135 ? -6.601 -4.133 -9.382 1.00 90.44 135 LEU A CA 1
ATOM 1028 C C . LEU A 1 135 ? -6.446 -4.719 -7.963 1.00 90.44 135 LEU A C 1
ATOM 1030 O O . LEU A 1 135 ? -6.191 -5.910 -7.793 1.00 90.44 135 LEU A O 1
ATOM 1034 N N . SER A 1 136 ? -6.635 -3.902 -6.922 1.00 89.94 136 SER A N 1
ATOM 1035 C CA . SER A 1 136 ? -6.566 -4.369 -5.525 1.00 89.94 136 SER A CA 1
ATOM 1036 C C . SER A 1 136 ? -7.720 -5.314 -5.165 1.00 89.94 136 SER A C 1
ATOM 1038 O O . SER A 1 136 ? -7.544 -6.250 -4.381 1.00 89.94 136 SER A O 1
ATOM 1040 N N . ASN A 1 137 ? -8.909 -5.072 -5.719 1.00 92.50 137 ASN A N 1
ATOM 1041 C CA . ASN A 1 137 ? -10.072 -5.936 -5.558 1.00 92.50 137 ASN A CA 1
ATOM 1042 C C . ASN A 1 137 ? -9.847 -7.296 -6.215 1.00 92.50 137 ASN A C 1
ATOM 1044 O O . ASN A 1 137 ? -10.029 -8.303 -5.536 1.00 92.50 137 ASN A O 1
ATOM 1048 N N . ALA A 1 138 ? -9.383 -7.324 -7.463 1.00 90.81 138 ALA A N 1
ATOM 1049 C CA . ALA A 1 138 ? -9.120 -8.560 -8.191 1.00 90.81 138 ALA A CA 1
ATOM 1050 C C . ALA A 1 138 ? -8.083 -9.450 -7.483 1.00 90.81 138 ALA A C 1
ATOM 1052 O O . ALA A 1 138 ? -8.229 -10.668 -7.449 1.00 90.81 138 ALA A O 1
ATOM 1053 N N . LEU A 1 139 ? -7.051 -8.847 -6.882 1.00 86.81 139 LEU A N 1
ATOM 1054 C CA . LEU A 1 139 ? -5.938 -9.596 -6.289 1.00 86.81 139 LEU A CA 1
ATOM 1055 C C . LEU A 1 139 ? -6.134 -9.978 -4.818 1.00 86.81 139 LEU A C 1
ATOM 1057 O O . LEU A 1 139 ? -5.612 -11.003 -4.385 1.00 86.81 139 LEU A O 1
ATOM 1061 N N . ILE A 1 140 ? -6.799 -9.134 -4.020 1.00 87.25 140 ILE A N 1
ATOM 1062 C CA . ILE A 1 140 ? -6.774 -9.254 -2.549 1.00 87.25 140 ILE A CA 1
ATOM 1063 C C . ILE A 1 140 ? -8.172 -9.149 -1.937 1.00 87.25 140 ILE A C 1
ATOM 1065 O O . ILE A 1 140 ? -8.516 -9.902 -1.023 1.00 87.25 140 ILE A O 1
ATOM 1069 N N . TYR A 1 141 ? -8.977 -8.184 -2.384 1.00 88.94 141 TYR A N 1
ATOM 1070 C CA . TYR A 1 141 ? -10.166 -7.777 -1.631 1.00 88.94 141 TYR A CA 1
ATOM 1071 C C . TYR A 1 141 ? -11.495 -8.325 -2.157 1.00 88.94 141 TYR A C 1
ATOM 1073 O O . TYR A 1 141 ? -12.483 -8.176 -1.439 1.00 88.94 141 TYR A O 1
ATOM 1081 N N . GLY A 1 142 ? -11.534 -8.997 -3.311 1.00 89.50 142 GLY A N 1
ATOM 1082 C CA . GLY A 1 142 ? -12.727 -9.655 -3.859 1.00 89.50 142 GLY A CA 1
ATOM 1083 C C . GLY A 1 142 ? -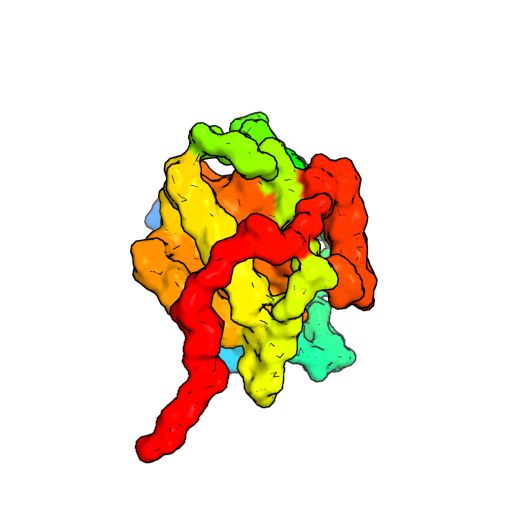13.910 -8.698 -4.018 1.00 89.50 142 GLY A C 1
ATOM 1084 O O . GLY A 1 142 ? -14.950 -8.907 -3.403 1.00 89.50 142 GLY A O 1
ATOM 1085 N N . ASP A 1 143 ? -13.706 -7.590 -4.735 1.00 92.06 143 ASP A N 1
ATOM 1086 C CA . ASP A 1 143 ? -14.711 -6.543 -5.011 1.00 92.06 143 ASP A CA 1
ATOM 1087 C C . ASP A 1 143 ? -15.341 -5.843 -3.794 1.00 92.06 143 ASP A C 1
ATOM 1089 O O . ASP A 1 143 ? -16.321 -5.100 -3.905 1.00 92.06 143 ASP A O 1
ATOM 1093 N N . ARG A 1 144 ? -14.746 -6.002 -2.606 1.00 91.31 144 ARG A N 1
ATOM 1094 C CA . ARG A 1 144 ? -15.243 -5.363 -1.378 1.00 91.31 144 ARG A CA 1
ATOM 1095 C C . ARG A 1 144 ? -14.887 -3.879 -1.265 1.00 91.31 144 ARG A C 1
ATOM 1097 O O . ARG A 1 144 ? -15.574 -3.166 -0.533 1.00 91.31 144 ARG A O 1
ATOM 1104 N N . LEU A 1 145 ? -13.833 -3.397 -1.932 1.00 93.56 145 LEU A N 1
ATOM 1105 C CA . LEU A 1 145 ? -13.491 -1.969 -1.936 1.00 93.56 145 LEU A CA 1
ATOM 1106 C C . LEU A 1 145 ? -14.384 -1.194 -2.903 1.00 93.56 145 LEU A C 1
ATOM 1108 O O . LEU A 1 145 ? -14.605 -1.623 -4.033 1.00 93.56 145 LEU A O 1
ATOM 1112 N N . ARG A 1 146 ? -14.829 -0.011 -2.472 1.00 94.62 146 ARG A N 1
ATOM 1113 C CA . ARG A 1 146 ? -15.618 0.932 -3.276 1.00 94.62 146 ARG A CA 1
ATOM 1114 C C . ARG A 1 146 ? -15.030 2.331 -3.175 1.00 94.62 146 ARG A C 1
ATOM 1116 O O . ARG A 1 146 ? -14.603 2.737 -2.095 1.00 94.62 146 ARG A O 1
ATOM 1123 N N . CYS A 1 147 ? -15.025 3.092 -4.267 1.00 92.62 147 CYS A N 1
ATOM 1124 C CA . CYS A 1 147 ? -14.630 4.499 -4.221 1.00 92.62 147 CYS A CA 1
ATOM 1125 C C . CYS A 1 147 ? -15.579 5.262 -3.290 1.00 92.62 147 CYS A C 1
ATOM 1127 O O . CYS A 1 147 ? -16.796 5.172 -3.413 1.00 92.62 147 CYS A O 1
ATOM 1129 N N . GLY A 1 148 ? -15.013 5.988 -2.329 1.00 90.81 148 GLY A N 1
ATOM 1130 C CA . GLY A 1 148 ? -15.780 6.734 -1.338 1.00 90.81 148 GLY A CA 1
ATOM 1131 C C . GLY A 1 148 ? -16.396 8.023 -1.881 1.00 90.81 148 GLY A C 1
ATOM 1132 O O . GLY A 1 148 ? -17.224 8.620 -1.196 1.00 90.81 148 GLY A O 1
ATOM 1133 N N . SER A 1 149 ? -15.987 8.466 -3.076 1.00 89.50 149 SER A N 1
ATOM 1134 C CA . SER A 1 149 ? -16.605 9.585 -3.785 1.00 89.50 149 SER A CA 1
ATOM 1135 C C . SER A 1 149 ? -16.293 9.568 -5.297 1.00 89.50 149 SER A C 1
ATOM 1137 O O . SER A 1 149 ? -15.259 9.010 -5.695 1.00 89.50 149 SER A O 1
ATOM 1139 N N . PRO A 1 150 ? -17.138 10.196 -6.145 1.00 88.44 150 PRO A N 1
ATOM 1140 C CA . PRO A 1 150 ? -16.908 10.284 -7.590 1.00 88.44 150 PRO A CA 1
ATOM 1141 C C . PRO A 1 150 ? -15.636 11.051 -7.961 1.00 88.44 150 PRO A C 1
ATOM 1143 O O . PRO A 1 150 ? -15.035 10.776 -9.002 1.00 88.44 150 PRO A O 1
ATOM 1146 N N . GLU A 1 151 ? -15.204 12.001 -7.120 1.00 86.69 151 GLU A N 1
ATOM 1147 C CA . GLU A 1 151 ? -13.971 12.750 -7.358 1.00 86.69 151 GLU A CA 1
ATOM 1148 C C . GLU A 1 151 ? -12.762 11.829 -7.287 1.00 86.69 151 GLU A C 1
ATOM 1150 O O . GLU A 1 151 ? -11.909 11.933 -8.156 1.00 86.69 151 GLU A O 1
ATOM 1155 N N . ILE A 1 152 ? -12.707 10.921 -6.299 1.00 84.88 152 ILE A N 1
ATOM 1156 C CA . ILE A 1 152 ? -11.630 9.927 -6.149 1.00 84.88 152 ILE A CA 1
ATOM 1157 C C . ILE A 1 152 ? -11.656 8.928 -7.304 1.00 84.88 152 ILE A C 1
ATOM 1159 O O . ILE A 1 152 ? -10.612 8.591 -7.860 1.00 84.88 152 ILE A O 1
ATOM 1163 N N . GLU A 1 153 ? -12.848 8.476 -7.678 1.00 86.69 153 GLU A N 1
ATOM 1164 C CA . GLU A 1 153 ? -13.049 7.477 -8.721 1.00 86.69 153 GLU A CA 1
ATOM 1165 C C . GLU A 1 153 ? -12.469 7.913 -10.072 1.00 86.69 153 GLU A C 1
ATOM 1167 O O . GLU A 1 153 ? -11.733 7.151 -10.703 1.00 86.69 153 GLU A O 1
ATOM 1172 N N . ASN A 1 154 ? -12.755 9.158 -10.468 1.00 83.12 154 ASN A N 1
ATOM 1173 C CA . ASN A 1 154 ? -12.462 9.700 -11.794 1.00 83.12 154 ASN A CA 1
ATOM 1174 C C . ASN A 1 154 ? -11.168 10.525 -11.858 1.00 83.12 154 ASN A C 1
ATOM 1176 O O . ASN A 1 154 ? -10.914 11.202 -12.860 1.00 83.12 154 ASN A O 1
ATOM 1180 N N . VAL A 1 155 ? -10.335 10.497 -10.809 1.00 76.94 155 VAL A N 1
ATOM 1181 C CA . VAL A 1 155 ? -9.067 11.235 -10.814 1.00 76.94 155 VAL A CA 1
ATOM 1182 C C . VAL A 1 155 ? -8.174 10.749 -11.953 1.00 76.94 155 VAL A C 1
ATOM 1184 O O . VAL A 1 155 ? -7.770 9.588 -11.994 1.00 76.94 155 VAL A O 1
ATOM 1187 N N . LYS A 1 156 ? -7.778 11.678 -12.828 1.00 73.94 156 LYS A N 1
ATOM 1188 C CA . LYS A 1 156 ? -6.772 11.459 -13.872 1.00 73.94 156 LYS A CA 1
ATOM 1189 C C . LYS A 1 156 ? -5.540 12.328 -13.638 1.00 73.94 156 LYS A C 1
ATOM 1191 O O . LYS A 1 156 ? -5.617 13.430 -13.083 1.00 73.94 156 LYS A O 1
ATOM 1196 N N . LEU A 1 157 ? -4.389 11.818 -14.060 1.00 72.62 157 LEU A N 1
ATOM 1197 C CA . LEU A 1 157 ? -3.146 12.575 -14.095 1.00 72.62 157 LEU A CA 1
ATOM 1198 C C . LEU A 1 157 ? -3.195 13.533 -15.295 1.00 72.62 157 LEU A C 1
ATOM 1200 O O . LEU A 1 157 ? -3.355 13.092 -16.430 1.00 72.62 157 LEU A O 1
ATOM 1204 N N . LYS A 1 158 ? -3.102 14.842 -15.049 1.00 67.56 158 LYS A N 1
ATOM 1205 C CA . LYS A 1 158 ? -3.037 15.849 -16.115 1.00 67.56 158 LYS A CA 1
ATOM 1206 C C . LYS A 1 158 ? -1.577 15.974 -16.555 1.00 67.56 158 LYS A C 1
ATOM 1208 O O . LYS A 1 158 ? -0.773 16.503 -15.797 1.00 67.56 158 LYS A O 1
ATOM 1213 N N . VAL A 1 159 ? -1.246 15.448 -17.732 1.00 65.06 159 VAL A N 1
ATOM 1214 C CA . VAL A 1 159 ? 0.107 15.456 -18.319 1.00 65.06 159 VAL A CA 1
ATOM 1215 C C . VAL A 1 159 ? 0.054 16.240 -19.629 1.00 65.06 159 VAL A C 1
ATOM 1217 O O . VAL A 1 159 ? -0.875 16.055 -20.412 1.00 65.06 159 VAL A O 1
ATOM 1220 N N . SER A 1 160 ? 1.032 17.116 -19.860 1.00 55.09 160 SER A N 1
ATOM 1221 C CA . SER A 1 160 ? 1.119 17.990 -21.038 1.00 55.09 160 SER A CA 1
ATOM 1222 C C . SER A 1 160 ? 1.754 17.354 -22.290 1.00 55.09 160 SER A C 1
ATOM 1224 O O . SER A 1 160 ? 1.879 18.045 -23.296 1.00 55.09 160 SER A O 1
ATOM 1226 N N . SER A 1 161 ? 2.161 16.074 -22.275 1.00 51.19 161 SER A N 1
ATOM 1227 C CA . SER A 1 161 ? 2.987 15.471 -23.342 1.00 51.19 161 SER A CA 1
ATOM 1228 C C . SER A 1 161 ? 2.519 14.086 -23.847 1.00 51.19 161 SER A C 1
ATOM 1230 O O . SER A 1 161 ? 1.901 13.303 -23.123 1.00 51.19 161 SER A O 1
ATOM 1232 N N . SER A 1 162 ? 2.854 13.786 -25.112 1.00 45.12 162 SER A N 1
ATOM 1233 C CA . SER A 1 162 ? 2.318 12.708 -25.973 1.00 45.12 162 SER A CA 1
ATOM 1234 C C . SER A 1 162 ? 2.901 11.291 -25.801 1.00 45.12 162 SER A C 1
ATOM 1236 O O . SER A 1 162 ? 2.658 10.434 -26.648 1.00 45.12 162 SER A O 1
ATOM 1238 N N . ILE A 1 163 ? 3.673 10.990 -24.754 1.00 47.88 163 ILE A N 1
ATOM 1239 C CA . ILE A 1 163 ? 4.296 9.656 -24.614 1.00 47.88 163 ILE A CA 1
ATOM 1240 C C . ILE A 1 163 ? 3.382 8.726 -23.815 1.00 47.88 163 ILE A C 1
ATOM 1242 O O . ILE A 1 163 ? 3.476 8.713 -22.603 1.00 47.88 163 ILE A O 1
ATOM 1246 N N . SER A 1 164 ? 2.504 7.945 -24.454 1.00 46.81 164 SER A N 1
ATOM 1247 C CA . SER A 1 164 ? 1.903 6.713 -23.882 1.00 46.81 164 SER A CA 1
ATOM 1248 C C . SER A 1 164 ? 1.361 6.790 -22.429 1.00 46.81 164 SER A C 1
ATOM 1250 O O . SER A 1 164 ? 1.295 5.789 -21.713 1.00 46.81 164 SER A O 1
ATOM 1252 N N . HIS A 1 165 ? 0.964 7.973 -21.949 1.00 53.66 165 HIS A N 1
ATOM 1253 C CA . HIS A 1 165 ? 0.535 8.181 -20.562 1.00 53.66 165 HIS A CA 1
ATOM 1254 C C . HIS A 1 165 ? -0.955 7.877 -20.351 1.00 53.66 165 HIS A C 1
ATOM 1256 O O . HIS A 1 165 ? -1.453 8.100 -19.247 1.00 53.66 165 HIS A O 1
ATOM 1262 N N . SER A 1 166 ? -1.647 7.363 -21.371 1.00 57.44 166 SER A N 1
ATOM 1263 C CA . SER A 1 166 ? -3.095 7.126 -21.405 1.00 57.44 166 SER A CA 1
ATOM 1264 C C . SER A 1 166 ? -3.584 6.177 -20.312 1.00 57.44 166 SER A C 1
ATOM 1266 O O . SER A 1 166 ? -4.685 6.370 -19.796 1.00 57.44 166 SER A O 1
ATOM 1268 N N . PHE A 1 167 ? -2.774 5.194 -19.916 1.00 67.50 167 PHE A N 1
ATOM 1269 C CA . PHE A 1 167 ? -3.193 4.191 -18.942 1.00 67.50 167 PHE A CA 1
ATOM 1270 C C . PHE A 1 167 ? -2.885 4.590 -17.494 1.00 67.50 167 PHE A C 1
ATOM 1272 O O . PHE A 1 167 ? -1.812 5.112 -17.170 1.00 67.50 167 PHE A O 1
ATOM 1279 N N . ILE A 1 168 ? -3.856 4.336 -16.612 1.00 73.62 168 ILE A N 1
ATOM 1280 C CA . ILE A 1 168 ? -3.762 4.569 -15.161 1.00 73.62 168 ILE A CA 1
ATOM 1281 C C . ILE A 1 168 ? -2.754 3.603 -14.531 1.00 73.62 168 ILE A C 1
ATOM 1283 O O . ILE A 1 168 ? -1.993 3.993 -13.646 1.00 73.62 168 ILE A O 1
ATOM 1287 N N . ILE A 1 169 ? -2.734 2.359 -14.999 1.00 82.56 169 ILE A N 1
ATOM 1288 C CA . ILE A 1 169 ? -1.780 1.334 -14.589 1.00 82.56 169 ILE A CA 1
ATOM 1289 C C . ILE A 1 169 ? -0.902 1.012 -15.798 1.00 82.56 169 ILE A C 1
ATOM 1291 O O . ILE A 1 169 ? -1.358 1.071 -16.935 1.00 82.56 169 ILE A O 1
ATOM 1295 N N . THR A 1 170 ? 0.384 0.763 -15.594 1.00 83.94 170 THR A N 1
ATOM 1296 C CA . THR A 1 170 ? 1.288 0.351 -16.673 1.00 83.94 170 THR A CA 1
ATOM 1297 C C . THR A 1 170 ? 2.337 -0.585 -16.102 1.00 83.94 170 THR A C 1
ATOM 1299 O O . THR A 1 170 ? 2.942 -0.272 -15.077 1.00 83.94 170 THR A O 1
ATOM 1302 N N . PHE A 1 171 ? 2.563 -1.716 -16.766 1.00 85.38 171 PHE A N 1
ATOM 1303 C CA . PHE A 1 171 ? 3.682 -2.602 -16.462 1.00 85.38 171 PHE A CA 1
ATOM 1304 C C . PHE A 1 171 ? 4.750 -2.467 -17.549 1.00 85.38 171 PHE A C 1
ATOM 1306 O O . PHE A 1 171 ? 4.492 -2.753 -18.715 1.00 85.38 171 PHE A O 1
ATOM 1313 N N . CYS A 1 172 ? 5.942 -2.021 -17.170 1.00 85.38 172 CYS A N 1
ATOM 1314 C CA . CYS A 1 172 ? 7.110 -1.907 -18.030 1.00 85.38 172 CYS A CA 1
ATOM 1315 C C . CYS A 1 172 ? 7.927 -3.201 -17.945 1.00 85.38 172 CYS A C 1
ATOM 1317 O O . CYS A 1 172 ? 8.691 -3.402 -16.997 1.00 85.38 172 CYS A O 1
ATOM 1319 N N . ASN A 1 173 ? 7.758 -4.071 -18.941 1.00 85.75 173 ASN A N 1
ATOM 1320 C CA . ASN A 1 173 ? 8.503 -5.315 -19.052 1.00 85.75 173 ASN A CA 1
ATOM 1321 C C . ASN A 1 173 ? 9.920 -5.056 -19.576 1.00 85.75 173 ASN A C 1
ATOM 1323 O O . ASN A 1 173 ? 10.093 -4.490 -20.656 1.00 85.75 173 ASN A O 1
ATOM 1327 N N . VAL A 1 174 ? 10.925 -5.514 -18.829 1.00 85.12 174 VAL A N 1
ATOM 1328 C CA . VAL A 1 174 ? 12.351 -5.337 -19.158 1.00 85.12 174 VAL A CA 1
ATOM 1329 C C . VAL A 1 174 ? 13.013 -6.600 -19.720 1.00 85.12 174 VAL A C 1
ATOM 1331 O O . VAL A 1 174 ? 14.224 -6.616 -19.908 1.00 85.12 174 VAL A O 1
ATOM 1334 N N . ASP A 1 175 ? 12.247 -7.649 -20.041 1.00 85.12 175 ASP A N 1
ATOM 1335 C CA . ASP A 1 175 ? 12.775 -8.938 -20.529 1.00 85.12 175 ASP A CA 1
ATOM 1336 C C . ASP A 1 175 ? 13.620 -8.844 -21.816 1.00 85.12 175 ASP A C 1
ATOM 1338 O O . ASP A 1 175 ? 14.376 -9.765 -22.121 1.00 85.12 175 ASP A O 1
ATOM 1342 N N . SER A 1 176 ? 13.473 -7.762 -22.589 1.00 83.75 176 SER A N 1
ATOM 1343 C CA . SER A 1 176 ? 14.231 -7.517 -23.830 1.00 83.75 176 SER A CA 1
ATOM 1344 C C . SER A 1 176 ? 15.558 -6.782 -23.601 1.00 83.75 176 SER A C 1
ATOM 1346 O O . SER A 1 176 ? 16.251 -6.438 -24.559 1.00 83.75 176 SER A O 1
ATOM 1348 N N . LEU A 1 177 ? 15.907 -6.509 -22.344 1.00 82.94 177 LEU A N 1
ATOM 1349 C CA . LEU A 1 177 ? 17.082 -5.745 -21.943 1.00 82.94 177 LEU A CA 1
ATOM 1350 C C . LEU A 1 177 ? 18.014 -6.606 -21.088 1.00 82.94 177 LEU A C 1
ATOM 1352 O O . LEU A 1 177 ? 17.549 -7.516 -20.401 1.00 82.94 177 LEU A O 1
ATOM 1356 N N . PRO A 1 178 ? 19.319 -6.285 -21.037 1.00 78.06 178 PRO A N 1
ATOM 1357 C CA . PRO A 1 178 ? 20.246 -6.872 -20.073 1.00 78.06 178 PRO A CA 1
ATOM 1358 C C . PRO A 1 178 ? 20.010 -6.277 -18.670 1.00 78.06 178 PRO A C 1
ATOM 1360 O O . PRO A 1 178 ? 20.883 -5.650 -18.073 1.00 78.06 178 PRO A O 1
ATOM 1363 N N . ALA A 1 179 ? 18.787 -6.407 -18.156 1.00 74.75 179 ALA A N 1
ATOM 1364 C CA . ALA A 1 179 ? 18.375 -5.932 -16.843 1.00 74.75 179 ALA A CA 1
ATOM 1365 C C . ALA A 1 179 ? 18.620 -7.014 -15.788 1.00 74.75 179 ALA A C 1
ATOM 1367 O O . ALA A 1 179 ? 17.685 -7.544 -15.191 1.00 74.75 179 ALA A O 1
ATOM 1368 N N . PHE A 1 180 ? 19.887 -7.378 -15.605 1.00 75.38 180 PHE A N 1
ATOM 1369 C CA . PHE A 1 180 ? 20.277 -8.421 -14.665 1.00 75.38 180 PHE A CA 1
ATOM 1370 C C . PHE A 1 180 ? 20.337 -7.893 -13.229 1.00 75.38 180 PHE A C 1
ATOM 1372 O O . PHE A 1 180 ? 20.742 -6.761 -12.974 1.00 75.38 180 PHE A O 1
ATOM 1379 N N . GLU A 1 181 ? 19.930 -8.744 -12.289 1.00 76.12 181 GLU A N 1
ATOM 1380 C CA . GLU A 1 181 ? 20.059 -8.486 -10.857 1.00 76.12 181 GLU A CA 1
ATOM 1381 C C . GLU A 1 181 ? 21.514 -8.736 -10.435 1.00 76.12 181 GLU A C 1
ATOM 1383 O O . GLU A 1 181 ? 22.009 -9.862 -10.502 1.00 76.12 181 GLU A O 1
ATOM 1388 N N . GLU A 1 182 ? 22.192 -7.685 -9.987 1.00 79.56 182 GLU A N 1
ATOM 1389 C CA . GLU A 1 182 ? 23.500 -7.755 -9.350 1.00 79.56 182 GLU A CA 1
ATOM 1390 C C . GLU A 1 182 ? 23.314 -8.150 -7.883 1.00 79.56 182 GLU A C 1
ATOM 1392 O O . GLU A 1 182 ? 22.580 -7.498 -7.128 1.00 79.56 182 GLU A O 1
ATOM 1397 N N . LYS A 1 183 ? 23.971 -9.243 -7.482 1.00 77.19 183 LYS A N 1
ATOM 1398 C CA . LYS A 1 183 ? 23.971 -9.744 -6.106 1.00 77.19 183 LYS A CA 1
ATOM 1399 C C . LYS A 1 183 ? 25.387 -9.780 -5.566 1.00 77.19 183 LYS A C 1
ATOM 1401 O O . LYS A 1 183 ? 26.187 -10.597 -6.012 1.00 77.19 183 LYS A O 1
ATOM 1406 N N . ASP A 1 184 ? 25.634 -8.969 -4.547 1.00 75.50 184 ASP A N 1
ATOM 1407 C CA . ASP A 1 184 ? 26.823 -9.070 -3.709 1.00 75.50 184 ASP A CA 1
ATOM 1408 C C . ASP A 1 184 ? 26.401 -9.237 -2.244 1.00 75.50 184 ASP A C 1
ATOM 1410 O O . ASP A 1 184 ? 25.891 -8.319 -1.599 1.00 75.50 184 ASP A O 1
ATOM 1414 N N . HIS A 1 185 ? 26.539 -10.452 -1.712 1.00 75.81 185 HIS A N 1
ATOM 1415 C CA . HIS A 1 185 ? 26.076 -10.823 -0.373 1.00 75.81 185 HIS A CA 1
ATOM 1416 C C . HIS A 1 185 ? 24.620 -10.394 -0.066 1.00 75.81 185 HIS A C 1
ATOM 1418 O O . HIS A 1 185 ? 23.668 -11.055 -0.479 1.00 75.81 185 HIS A O 1
ATOM 1424 N N . LYS A 1 186 ? 24.433 -9.320 0.719 1.00 69.88 186 LYS A N 1
ATOM 1425 C CA . LYS A 1 186 ? 23.121 -8.770 1.124 1.00 69.88 186 LYS A CA 1
ATOM 1426 C C . LYS A 1 186 ? 22.657 -7.603 0.242 1.00 69.88 186 LYS A C 1
ATOM 1428 O O . LYS A 1 186 ? 21.560 -7.089 0.463 1.00 69.88 186 LYS A O 1
ATOM 1433 N N . ILE A 1 187 ? 23.489 -7.172 -0.698 1.00 76.44 187 ILE A N 1
ATOM 1434 C CA . ILE A 1 187 ? 23.240 -6.083 -1.635 1.00 76.44 187 ILE A CA 1
ATOM 1435 C C . ILE A 1 187 ? 22.620 -6.705 -2.879 1.00 76.44 187 ILE A C 1
ATOM 1437 O O . ILE A 1 187 ? 23.232 -7.530 -3.553 1.00 76.44 187 ILE A O 1
ATOM 1441 N N . VAL A 1 188 ? 21.374 -6.332 -3.145 1.00 78.25 188 VAL A N 1
ATOM 1442 C CA . VAL A 1 188 ? 20.641 -6.738 -4.344 1.00 78.25 188 VAL A CA 1
ATOM 1443 C C . VAL A 1 188 ? 20.236 -5.475 -5.088 1.00 78.25 188 VAL A C 1
ATOM 1445 O O . VAL A 1 188 ? 19.600 -4.588 -4.508 1.00 78.25 188 VAL A O 1
ATOM 1448 N N . SER A 1 189 ? 20.618 -5.363 -6.354 1.00 82.12 189 SER A N 1
ATOM 1449 C CA . SER A 1 189 ? 20.253 -4.211 -7.177 1.00 82.12 189 SER A CA 1
ATOM 1450 C C . SER A 1 189 ? 20.149 -4.564 -8.651 1.00 82.12 189 SER A C 1
ATOM 1452 O O . SER A 1 189 ? 20.635 -5.596 -9.092 1.00 82.12 189 SER A O 1
ATOM 1454 N N . ASN A 1 190 ? 19.489 -3.708 -9.414 1.00 85.19 190 ASN A N 1
ATOM 1455 C CA . ASN A 1 190 ? 19.387 -3.799 -10.859 1.00 85.19 190 ASN A CA 1
ATOM 1456 C C . ASN A 1 190 ? 19.597 -2.389 -11.435 1.00 85.19 190 ASN A C 1
ATOM 1458 O O . ASN A 1 190 ? 18.648 -1.592 -11.463 1.00 85.19 190 ASN A O 1
ATOM 1462 N N . PRO A 1 191 ? 20.832 -2.049 -11.853 1.00 85.56 191 PRO A N 1
ATOM 1463 C CA . PRO A 1 191 ? 21.157 -0.721 -12.376 1.00 85.56 191 PRO A CA 1
ATOM 1464 C C . PRO A 1 191 ? 20.372 -0.355 -13.639 1.00 85.56 191 PRO A C 1
ATOM 1466 O O . PRO A 1 191 ? 19.997 0.804 -13.821 1.00 85.56 191 PRO A O 1
ATOM 1469 N N . THR A 1 192 ? 20.071 -1.334 -14.496 1.00 84.56 192 THR A N 1
ATOM 1470 C CA . THR A 1 192 ? 19.270 -1.117 -15.709 1.00 84.56 192 THR A CA 1
ATOM 1471 C C . THR A 1 192 ? 17.842 -0.717 -15.348 1.00 84.56 192 THR A C 1
ATOM 1473 O O . THR A 1 192 ? 17.345 0.284 -15.863 1.00 84.56 192 THR A O 1
ATOM 1476 N N . GLU A 1 193 ? 17.195 -1.429 -14.419 1.00 84.81 193 GLU A N 1
ATOM 1477 C CA . GLU A 1 193 ? 15.876 -1.028 -13.911 1.00 84.81 193 GLU A CA 1
ATOM 1478 C C . GLU A 1 193 ? 15.922 0.337 -13.217 1.00 84.81 193 GLU A C 1
ATOM 1480 O O . GLU A 1 193 ? 15.040 1.163 -13.448 1.00 84.81 193 GLU A O 1
ATOM 1485 N N . ALA A 1 194 ? 16.960 0.612 -12.419 1.00 85.19 194 ALA A N 1
ATOM 1486 C CA . ALA A 1 194 ? 17.132 1.914 -11.775 1.00 85.19 194 ALA A CA 1
ATOM 1487 C C . ALA A 1 194 ? 17.201 3.048 -12.812 1.00 85.19 194 ALA A C 1
ATOM 1489 O O . ALA A 1 194 ? 16.513 4.056 -12.659 1.00 85.19 194 ALA A O 1
ATOM 1490 N N . ASN A 1 195 ? 17.951 2.865 -13.905 1.00 85.12 195 ASN A N 1
ATOM 1491 C CA . ASN A 1 195 ? 18.039 3.843 -14.993 1.00 85.12 195 ASN A CA 1
ATOM 1492 C C . ASN A 1 195 ? 16.682 4.096 -15.670 1.00 85.12 195 ASN A C 1
ATOM 1494 O O . ASN A 1 195 ? 16.349 5.236 -15.994 1.00 85.12 195 ASN A O 1
ATOM 1498 N N . ILE A 1 196 ? 15.892 3.041 -15.884 1.00 82.94 196 ILE A N 1
ATOM 1499 C CA . ILE A 1 196 ? 14.553 3.152 -16.478 1.00 82.94 196 ILE A CA 1
ATOM 1500 C C . ILE A 1 196 ? 13.627 3.931 -15.540 1.00 82.94 196 ILE A C 1
ATOM 1502 O O . ILE A 1 196 ? 12.953 4.862 -15.979 1.00 82.94 196 ILE A O 1
ATOM 1506 N N . ILE A 1 197 ? 13.627 3.599 -14.245 1.00 84.69 197 ILE A N 1
ATOM 1507 C CA . ILE A 1 197 ? 12.827 4.298 -13.230 1.00 84.69 197 ILE A CA 1
ATOM 1508 C C . ILE A 1 197 ? 13.189 5.784 -13.205 1.00 84.69 197 ILE A C 1
ATOM 1510 O O . ILE A 1 197 ? 12.295 6.626 -13.242 1.00 84.69 197 ILE A O 1
ATOM 1514 N N . VAL A 1 198 ? 14.484 6.113 -13.197 1.00 85.69 198 VAL A N 1
ATOM 1515 C CA . VAL A 1 198 ? 14.976 7.499 -13.219 1.00 85.69 198 VAL A CA 1
ATOM 1516 C C . VAL A 1 198 ? 14.465 8.240 -14.454 1.00 85.69 198 VAL A C 1
ATOM 1518 O O . VAL A 1 198 ? 13.902 9.322 -14.318 1.00 85.69 198 VAL A O 1
ATOM 1521 N N . GLN A 1 199 ? 14.575 7.649 -15.647 1.00 83.94 199 GLN A N 1
ATOM 1522 C CA . GLN A 1 199 ? 14.084 8.268 -16.884 1.00 83.94 199 GLN A CA 1
ATOM 1523 C C . GLN A 1 199 ? 12.572 8.487 -16.882 1.00 83.94 199 GLN A C 1
ATOM 1525 O O . GLN A 1 199 ? 12.105 9.536 -17.330 1.00 83.94 199 GLN A O 1
ATOM 1530 N N . VAL A 1 200 ? 11.799 7.532 -16.359 1.00 82.31 200 VAL A N 1
ATOM 1531 C CA . VAL A 1 200 ? 10.347 7.690 -16.229 1.00 82.31 200 VAL A CA 1
ATOM 1532 C C . VAL A 1 200 ? 10.015 8.807 -15.244 1.00 82.31 200 VAL A C 1
ATOM 1534 O O . VAL A 1 200 ? 9.198 9.669 -15.560 1.00 82.31 200 VAL A O 1
ATOM 1537 N N . VAL A 1 201 ? 10.670 8.847 -14.081 1.00 82.88 201 VAL A N 1
ATOM 1538 C CA . VAL A 1 201 ? 10.473 9.910 -13.083 1.00 82.88 201 VAL A CA 1
ATOM 1539 C C . VAL A 1 201 ? 10.834 11.277 -13.665 1.00 82.88 201 VAL A C 1
ATOM 1541 O O . VAL A 1 201 ? 10.039 12.210 -13.565 1.00 82.88 201 VAL A O 1
ATOM 1544 N N . GLU A 1 202 ? 11.972 11.404 -14.346 1.00 84.81 202 GLU A N 1
ATOM 1545 C CA . GLU A 1 202 ? 12.344 12.636 -15.044 1.00 84.81 202 GLU A CA 1
ATOM 1546 C C . GLU A 1 202 ? 11.324 13.029 -16.119 1.00 84.81 202 GLU A C 1
ATOM 1548 O O . GLU A 1 202 ? 11.004 14.209 -16.259 1.00 84.81 202 GLU A O 1
ATOM 1553 N N . GLY A 1 203 ? 10.811 12.062 -16.884 1.00 81.31 203 GLY A N 1
ATOM 1554 C CA . GLY A 1 203 ? 9.780 12.283 -17.897 1.00 81.31 203 GLY A CA 1
ATOM 1555 C C . GLY A 1 203 ? 8.473 12.806 -17.299 1.00 81.31 203 GLY A C 1
ATOM 1556 O O . GLY A 1 203 ? 7.872 13.735 -17.845 1.00 81.31 203 GLY A O 1
ATOM 1557 N N . LEU A 1 204 ? 8.065 12.275 -16.143 1.00 79.12 204 LEU A N 1
ATOM 1558 C CA . LEU A 1 204 ? 6.903 12.747 -15.385 1.00 79.12 204 LEU A CA 1
ATOM 1559 C C . LEU A 1 204 ? 7.113 14.178 -14.872 1.00 79.12 204 LEU A C 1
ATOM 1561 O O . LEU A 1 204 ? 6.218 15.014 -15.013 1.00 79.12 204 LEU A O 1
ATOM 1565 N N . VAL A 1 205 ? 8.305 14.489 -14.352 1.00 82.69 205 VAL A N 1
ATOM 1566 C CA . VAL A 1 205 ? 8.643 15.844 -13.888 1.00 82.69 205 VAL A CA 1
ATOM 1567 C C . VAL A 1 205 ? 8.664 16.844 -15.044 1.00 82.69 205 VAL A C 1
ATOM 1569 O O . VAL A 1 205 ? 8.034 17.898 -14.959 1.00 82.69 205 VAL A O 1
ATOM 1572 N N . LYS A 1 206 ? 9.302 16.493 -16.167 1.00 82.75 206 LYS A N 1
ATOM 1573 C CA . LYS A 1 206 ? 9.303 17.299 -17.405 1.00 82.75 206 LYS A CA 1
ATOM 1574 C C . LYS A 1 206 ? 7.893 17.522 -17.955 1.00 82.75 206 LYS A C 1
ATOM 1576 O O . LYS A 1 206 ? 7.635 18.534 -18.596 1.00 82.75 206 LYS A O 1
ATOM 1581 N N . SER A 1 207 ? 6.973 16.606 -17.665 1.00 77.56 207 SER A N 1
ATOM 1582 C CA . SER A 1 207 ? 5.559 16.699 -18.033 1.00 77.56 207 SER A CA 1
ATOM 1583 C C . SER A 1 207 ? 4.703 17.523 -17.058 1.00 77.56 207 SER A C 1
ATOM 1585 O O . SER A 1 207 ? 3.480 17.561 -17.199 1.00 77.56 207 SER A O 1
ATOM 1587 N N . GLY A 1 208 ? 5.324 18.183 -16.073 1.00 77.19 208 GLY A N 1
ATOM 1588 C CA . GLY A 1 208 ? 4.672 19.121 -15.155 1.00 77.19 208 GLY A CA 1
ATOM 1589 C C . GLY A 1 208 ? 4.233 18.529 -13.813 1.00 77.19 208 GLY A C 1
ATOM 1590 O O . GLY A 1 208 ? 3.569 19.219 -13.039 1.00 77.19 208 GLY A O 1
ATOM 1591 N N . ILE A 1 209 ? 4.585 17.276 -13.507 1.00 79.62 209 ILE A N 1
ATOM 1592 C CA . ILE A 1 209 ? 4.292 16.663 -12.204 1.00 79.62 209 ILE A CA 1
ATOM 1593 C C . ILE A 1 209 ? 5.384 17.067 -11.215 1.00 79.62 209 ILE A C 1
ATOM 1595 O O . ILE A 1 209 ? 6.573 16.959 -11.501 1.00 79.62 209 ILE A O 1
ATOM 1599 N N . LYS A 1 210 ? 5.001 17.536 -10.029 1.00 79.75 210 LYS A N 1
ATOM 1600 C CA . LYS A 1 210 ? 5.977 17.924 -9.006 1.00 79.75 210 LYS A CA 1
ATOM 1601 C C . LYS A 1 210 ? 6.660 16.679 -8.436 1.00 79.75 210 LYS A C 1
ATOM 1603 O O . LYS A 1 210 ? 6.000 15.668 -8.230 1.00 79.75 210 LYS A O 1
ATOM 1608 N N . GLY A 1 211 ? 7.956 16.748 -8.131 1.00 76.19 211 GLY A N 1
ATOM 1609 C CA . GLY A 1 211 ? 8.681 15.595 -7.574 1.00 76.19 211 GLY A CA 1
ATOM 1610 C C . GLY A 1 211 ? 8.091 15.093 -6.249 1.00 76.19 211 GLY A C 1
ATOM 1611 O O . GLY A 1 211 ? 7.959 13.894 -6.066 1.00 76.19 211 GLY A O 1
ATOM 1612 N N . GLU A 1 212 ? 7.606 15.997 -5.393 1.00 78.25 212 GLU A N 1
ATOM 1613 C CA . GLU A 1 212 ? 6.876 15.688 -4.142 1.00 78.25 212 GLU A CA 1
ATOM 1614 C C . GLU A 1 212 ? 5.576 14.892 -4.336 1.00 78.25 212 GLU A C 1
ATOM 1616 O O . GLU A 1 212 ? 5.076 14.243 -3.420 1.00 78.25 212 GLU A O 1
ATOM 1621 N N . ASP A 1 213 ? 5.022 14.957 -5.543 1.00 75.44 213 ASP A N 1
ATOM 1622 C CA . ASP A 1 213 ? 3.846 14.218 -5.973 1.00 75.44 213 ASP A CA 1
ATOM 1623 C C . ASP A 1 213 ? 4.256 12.874 -6.612 1.00 75.44 213 ASP A C 1
ATOM 1625 O O . ASP A 1 213 ? 3.417 12.177 -7.174 1.00 75.44 213 ASP A O 1
ATOM 1629 N N . ILE A 1 214 ? 5.527 12.465 -6.529 1.00 78.50 214 ILE A N 1
ATOM 1630 C CA . ILE A 1 214 ? 6.047 11.191 -7.038 1.00 78.50 214 ILE A CA 1
ATOM 1631 C C . ILE A 1 214 ? 6.672 10.398 -5.885 1.00 78.50 214 ILE A C 1
ATOM 1633 O O . ILE A 1 214 ? 7.488 10.905 -5.119 1.00 78.50 214 ILE A O 1
ATOM 1637 N N . GLY A 1 215 ? 6.290 9.127 -5.774 1.00 81.50 215 GLY A N 1
ATOM 1638 C CA . GLY A 1 215 ? 6.874 8.172 -4.841 1.00 81.50 215 GLY A CA 1
ATOM 1639 C C . GLY A 1 215 ? 7.392 6.941 -5.573 1.00 81.50 215 GLY A C 1
ATOM 1640 O O . GLY A 1 215 ? 6.640 6.320 -6.318 1.00 81.50 215 GLY A O 1
ATOM 1641 N N . VAL A 1 216 ? 8.643 6.561 -5.341 1.00 81.81 216 VAL A N 1
ATOM 1642 C CA . VAL A 1 216 ? 9.229 5.306 -5.824 1.00 81.81 216 VAL A CA 1
ATOM 1643 C C . VAL A 1 216 ? 9.302 4.314 -4.673 1.00 81.81 216 VAL A C 1
ATOM 1645 O O . VAL A 1 216 ? 9.694 4.656 -3.559 1.00 81.81 216 VAL A O 1
ATOM 1648 N N . ILE A 1 217 ? 8.913 3.076 -4.939 1.00 82.06 217 ILE A N 1
ATOM 1649 C CA . ILE A 1 217 ? 8.923 1.987 -3.978 1.00 82.06 217 ILE A CA 1
ATOM 1650 C C . ILE A 1 217 ? 9.738 0.830 -4.543 1.00 82.06 217 ILE A C 1
ATOM 1652 O O . ILE A 1 217 ? 9.525 0.434 -5.685 1.00 82.06 217 ILE A O 1
ATOM 1656 N N . THR A 1 218 ? 10.641 0.276 -3.737 1.00 79.88 218 THR A N 1
ATOM 1657 C CA . THR A 1 218 ? 11.484 -0.864 -4.119 1.00 79.88 218 THR A CA 1
ATOM 1658 C C . THR A 1 218 ? 11.691 -1.835 -2.946 1.00 79.88 218 THR A C 1
ATOM 1660 O O . THR A 1 218 ? 11.723 -1.396 -1.795 1.00 79.88 218 THR A O 1
ATOM 1663 N N . PRO A 1 219 ? 11.813 -3.154 -3.183 1.00 74.25 219 PRO A N 1
ATOM 1664 C CA . PRO A 1 219 ? 12.016 -4.155 -2.121 1.00 74.25 219 PRO A CA 1
ATOM 1665 C C . PRO A 1 219 ? 13.388 -4.086 -1.426 1.00 74.25 219 PRO A C 1
ATOM 1667 O O . PRO A 1 219 ? 13.538 -4.552 -0.294 1.00 74.25 219 PRO A O 1
ATOM 1670 N N . TYR A 1 220 ? 14.416 -3.552 -2.094 1.00 77.44 220 TYR A N 1
ATOM 1671 C CA . TYR A 1 220 ? 15.801 -3.618 -1.623 1.00 77.44 220 TYR A CA 1
ATOM 1672 C C . TYR A 1 220 ? 16.345 -2.229 -1.299 1.00 77.44 220 TYR A C 1
ATOM 1674 O O . TYR A 1 220 ? 16.299 -1.326 -2.130 1.00 77.44 220 TYR A O 1
ATOM 1682 N N . ASN A 1 221 ? 16.928 -2.070 -0.105 1.00 81.75 221 ASN A N 1
ATOM 1683 C CA . ASN A 1 221 ? 17.554 -0.804 0.298 1.00 81.75 221 ASN A CA 1
ATOM 1684 C C . ASN A 1 221 ? 18.671 -0.387 -0.670 1.00 81.75 221 ASN A C 1
ATOM 1686 O O . ASN A 1 221 ? 18.708 0.767 -1.068 1.00 81.75 221 ASN A O 1
ATOM 1690 N N . SER A 1 222 ? 19.503 -1.323 -1.133 1.00 84.06 222 SER A N 1
ATOM 1691 C CA . SER A 1 222 ? 20.556 -1.023 -2.111 1.00 84.06 222 SER A CA 1
ATOM 1692 C C . SER A 1 222 ? 20.011 -0.527 -3.452 1.00 84.06 222 SER A C 1
ATOM 1694 O O . SER A 1 222 ? 20.580 0.387 -4.039 1.00 84.06 222 SER A O 1
ATOM 1696 N N . GLN A 1 223 ? 18.868 -1.051 -3.907 1.00 84.38 223 GLN A N 1
ATOM 1697 C CA . GLN A 1 223 ? 18.175 -0.510 -5.079 1.00 84.38 223 GLN A CA 1
ATOM 1698 C C . GLN A 1 223 ? 17.642 0.905 -4.811 1.00 84.38 223 GLN A C 1
ATOM 1700 O O . GLN A 1 223 ? 17.783 1.788 -5.657 1.00 84.38 223 GLN A O 1
ATOM 1705 N N . ALA A 1 224 ? 17.064 1.144 -3.628 1.00 84.50 224 ALA A N 1
ATOM 1706 C CA . ALA A 1 224 ? 16.582 2.469 -3.235 1.00 84.50 224 ALA A CA 1
ATOM 1707 C C . ALA A 1 224 ? 17.713 3.500 -3.214 1.00 84.50 224 ALA A C 1
ATOM 1709 O O . ALA A 1 224 ? 17.513 4.631 -3.651 1.00 84.50 224 ALA A O 1
ATOM 1710 N N . ASP A 1 225 ? 18.891 3.108 -2.735 1.00 86.31 225 ASP A N 1
ATOM 1711 C CA . ASP A 1 225 ? 20.053 3.982 -2.629 1.00 86.31 225 ASP A CA 1
ATOM 1712 C C . ASP A 1 225 ? 20.598 4.365 -4.012 1.00 86.31 225 ASP A C 1
ATOM 1714 O O . ASP A 1 225 ? 20.834 5.547 -4.254 1.00 86.31 225 ASP A O 1
ATOM 1718 N N . ILE A 1 226 ? 20.688 3.422 -4.959 1.00 86.62 226 ILE A N 1
ATOM 1719 C CA . ILE A 1 226 ? 21.094 3.721 -6.347 1.00 86.62 226 ILE A CA 1
ATOM 1720 C C . ILE A 1 226 ? 20.103 4.681 -7.016 1.00 86.62 226 ILE A C 1
ATOM 1722 O O . ILE A 1 226 ? 20.510 5.663 -7.640 1.00 86.62 226 ILE A O 1
ATOM 1726 N N . ILE A 1 227 ? 18.797 4.446 -6.849 1.00 85.69 227 ILE A N 1
ATOM 1727 C CA . ILE A 1 227 ? 17.762 5.339 -7.390 1.00 85.69 227 ILE A CA 1
ATOM 1728 C C . ILE A 1 227 ? 17.859 6.726 -6.741 1.00 85.69 227 ILE A C 1
ATOM 1730 O O . ILE A 1 227 ? 17.756 7.736 -7.435 1.00 85.69 227 ILE A O 1
ATOM 1734 N N . ARG A 1 228 ? 18.091 6.798 -5.424 1.00 86.19 228 ARG A N 1
ATOM 1735 C CA . ARG A 1 228 ? 18.219 8.065 -4.689 1.00 86.19 228 ARG A CA 1
ATOM 1736 C C . ARG A 1 228 ? 19.434 8.865 -5.137 1.00 86.19 228 ARG A C 1
ATOM 1738 O O . ARG A 1 228 ? 19.320 10.074 -5.312 1.00 86.19 228 ARG A O 1
ATOM 1745 N N . LEU A 1 229 ? 20.568 8.203 -5.354 1.00 86.31 229 LEU A N 1
ATOM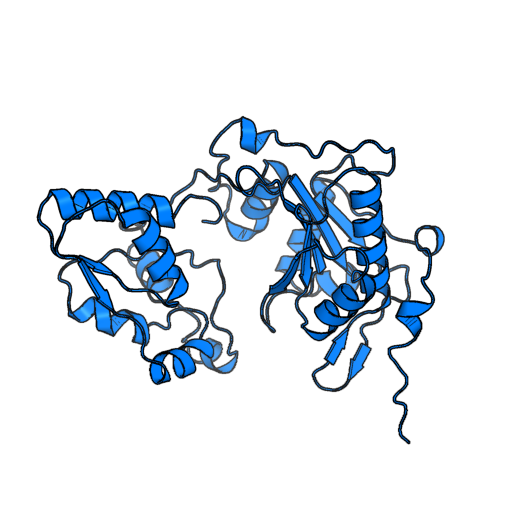 1746 C CA . LEU A 1 229 ? 21.779 8.838 -5.870 1.00 86.31 229 LEU A CA 1
ATOM 1747 C C . LEU A 1 229 ? 21.554 9.407 -7.275 1.00 86.31 229 LEU A C 1
ATOM 1749 O O . LEU A 1 229 ? 21.901 10.558 -7.530 1.00 86.31 229 LEU A O 1
ATOM 1753 N N . ALA A 1 230 ? 20.904 8.649 -8.160 1.00 85.38 230 ALA A N 1
ATOM 1754 C CA . ALA A 1 230 ? 20.608 9.102 -9.517 1.00 85.38 230 ALA A CA 1
ATOM 1755 C C . ALA A 1 230 ? 19.564 10.234 -9.563 1.00 85.38 230 ALA A C 1
ATOM 1757 O O . ALA A 1 230 ? 19.667 11.149 -10.377 1.00 85.38 230 ALA A O 1
ATOM 1758 N N . LEU A 1 231 ? 18.583 10.218 -8.654 1.00 83.50 231 LEU A N 1
ATOM 1759 C CA . LEU A 1 231 ? 17.572 11.270 -8.509 1.00 83.50 231 LEU A CA 1
ATOM 1760 C C . LEU A 1 231 ? 18.017 12.425 -7.605 1.00 83.50 231 LEU A C 1
ATOM 1762 O O . LEU A 1 231 ? 17.199 13.290 -7.307 1.00 83.50 231 LEU A O 1
ATOM 1766 N N . ASN A 1 232 ? 19.284 12.505 -7.186 1.00 76.69 232 ASN A N 1
ATOM 1767 C CA . ASN A 1 232 ? 19.744 13.540 -6.250 1.00 76.69 232 ASN A CA 1
ATOM 1768 C C . ASN A 1 232 ? 19.538 14.973 -6.795 1.00 76.69 232 ASN A C 1
ATOM 1770 O O . ASN A 1 232 ? 19.339 15.918 -6.038 1.00 76.69 232 ASN A O 1
ATOM 1774 N N . ARG A 1 233 ? 19.484 15.143 -8.125 1.00 69.94 233 ARG A N 1
ATOM 1775 C CA . ARG A 1 233 ? 19.122 16.420 -8.775 1.00 69.94 233 ARG A CA 1
ATOM 1776 C C . ARG A 1 233 ? 17.633 16.788 -8.623 1.00 69.94 233 ARG A C 1
ATOM 1778 O O . ARG A 1 233 ? 17.269 17.947 -8.789 1.00 69.94 233 ARG A O 1
ATOM 1785 N N . LEU A 1 234 ? 16.778 15.818 -8.301 1.00 65.94 234 LEU A N 1
ATOM 1786 C CA . LEU A 1 234 ? 15.331 15.924 -8.096 1.00 65.94 234 LEU A CA 1
ATOM 1787 C C . LEU A 1 234 ? 14.978 15.683 -6.616 1.00 65.94 234 LEU A C 1
ATOM 1789 O O . LEU A 1 234 ? 14.205 14.785 -6.285 1.00 65.94 234 LEU A O 1
ATOM 1793 N N . THR A 1 235 ? 15.516 16.523 -5.726 1.00 61.84 235 THR A N 1
ATOM 1794 C CA . THR A 1 235 ? 15.478 16.408 -4.247 1.00 61.84 235 THR A CA 1
ATOM 1795 C C . THR A 1 235 ? 14.093 16.282 -3.591 1.00 61.84 235 THR A C 1
ATOM 1797 O O . THR A 1 235 ? 14.008 16.107 -2.379 1.00 61.84 235 THR A O 1
ATOM 1800 N N . SER A 1 236 ? 13.002 16.363 -4.356 1.00 76.12 236 SER A N 1
ATOM 1801 C CA . SER A 1 236 ? 11.628 16.292 -3.846 1.00 76.12 236 SER A CA 1
ATOM 1802 C C . SER A 1 236 ? 10.943 14.934 -4.032 1.00 76.12 236 SER A C 1
ATOM 1804 O O . SER A 1 236 ? 9.861 14.753 -3.483 1.00 76.12 236 SER A O 1
ATOM 1806 N N . VAL A 1 237 ? 11.533 13.982 -4.767 1.00 76.44 237 VAL A N 1
ATOM 1807 C CA . VAL A 1 237 ? 10.923 12.656 -4.989 1.00 76.44 237 VAL A CA 1
ATOM 1808 C C . VAL A 1 237 ? 11.069 11.771 -3.750 1.00 76.44 237 VAL A C 1
ATOM 1810 O O . VAL A 1 237 ? 12.174 11.561 -3.248 1.00 76.44 237 VAL A O 1
ATOM 1813 N N . GLU A 1 238 ? 9.960 11.205 -3.270 1.00 77.38 238 GLU A N 1
ATOM 1814 C CA . GLU A 1 238 ? 9.986 10.261 -2.150 1.00 77.38 238 GLU A CA 1
ATOM 1815 C C . GLU A 1 238 ? 10.443 8.870 -2.616 1.00 77.38 238 GLU A C 1
ATOM 1817 O O . GLU A 1 238 ? 9.892 8.318 -3.565 1.00 77.38 238 GLU A O 1
ATOM 1822 N N . ILE A 1 239 ? 11.404 8.254 -1.920 1.00 76.31 239 ILE A N 1
ATOM 1823 C CA . ILE A 1 239 ? 11.855 6.882 -2.205 1.00 76.31 239 ILE A CA 1
ATOM 1824 C C . ILE A 1 239 ? 11.738 6.052 -0.931 1.00 76.31 239 ILE A C 1
ATOM 1826 O O . ILE A 1 239 ? 12.420 6.329 0.059 1.00 76.31 239 ILE A O 1
ATOM 1830 N N . HIS A 1 240 ? 10.898 5.021 -0.980 1.00 74.44 240 HIS A N 1
ATOM 1831 C CA . HIS A 1 240 ? 10.581 4.145 0.145 1.00 74.44 240 HIS A CA 1
ATOM 1832 C C . HIS A 1 240 ? 10.967 2.697 -0.152 1.00 74.44 240 HIS A C 1
ATOM 1834 O O . HIS A 1 240 ? 10.970 2.264 -1.305 1.00 74.44 240 HIS A O 1
ATOM 1840 N N . THR A 1 241 ? 11.223 1.927 0.904 1.00 63.28 241 THR A N 1
ATOM 1841 C CA . THR A 1 241 ? 11.331 0.471 0.811 1.00 63.28 241 THR A CA 1
ATOM 1842 C C . THR A 1 241 ? 10.156 -0.212 1.488 1.00 63.28 241 THR A C 1
ATOM 1844 O O . THR A 1 241 ? 9.681 0.218 2.539 1.00 63.28 241 THR A O 1
ATOM 1847 N N . ILE A 1 242 ? 9.652 -1.271 0.858 1.00 59.81 242 ILE A N 1
ATOM 1848 C CA . ILE A 1 242 ? 8.732 -2.215 1.496 1.00 59.81 242 ILE A CA 1
ATOM 1849 C C . ILE A 1 242 ? 9.627 -3.355 1.983 1.00 59.81 242 ILE A C 1
ATOM 1851 O O . ILE A 1 242 ? 10.444 -3.839 1.209 1.00 59.81 242 ILE A O 1
ATOM 1855 N N . GLY A 1 243 ? 9.565 -3.703 3.272 1.00 51.88 243 GLY A N 1
ATOM 1856 C CA . GLY A 1 243 ? 10.556 -4.545 3.960 1.00 51.88 243 GLY A CA 1
ATOM 1857 C C . GLY A 1 243 ? 11.023 -5.804 3.205 1.00 51.88 243 GLY A C 1
ATOM 1858 O O . GLY A 1 243 ? 10.309 -6.352 2.371 1.00 51.88 243 GLY A O 1
ATOM 1859 N N . LYS A 1 244 ? 12.223 -6.292 3.569 1.00 37.84 244 LYS A N 1
ATOM 1860 C CA . LYS A 1 244 ? 13.081 -7.304 2.894 1.00 37.84 244 LYS A CA 1
ATOM 1861 C C . LYS A 1 244 ? 12.428 -8.560 2.278 1.00 37.84 244 LYS A C 1
ATOM 1863 O O . LYS A 1 244 ? 13.103 -9.254 1.523 1.00 37.84 244 LYS A O 1
ATOM 1868 N N . TYR A 1 245 ? 11.177 -8.879 2.597 1.00 36.00 245 TYR A N 1
ATOM 1869 C CA . TYR A 1 245 ? 10.479 -10.095 2.162 1.00 36.00 245 TYR A CA 1
ATOM 1870 C C . TYR A 1 245 ? 9.202 -9.837 1.359 1.00 36.00 245 TYR A C 1
ATOM 1872 O O . TYR A 1 245 ? 8.467 -10.779 1.063 1.00 36.00 245 TYR A O 1
ATOM 1880 N N . GLN A 1 246 ? 8.925 -8.590 0.980 1.00 42.09 246 GLN A N 1
ATOM 1881 C CA . GLN A 1 246 ? 7.767 -8.272 0.158 1.00 42.09 246 GLN A CA 1
ATOM 1882 C C . GLN A 1 246 ? 8.167 -7.903 -1.262 1.00 42.09 246 GLN A C 1
ATOM 1884 O O . GLN A 1 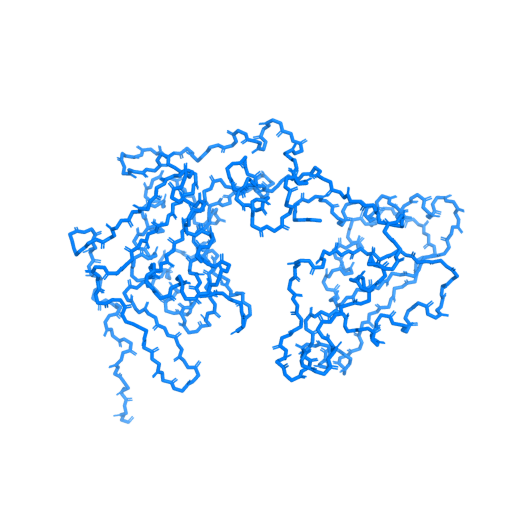246 ? 8.766 -6.867 -1.503 1.00 42.09 246 GLN A O 1
ATOM 1889 N N . VAL A 1 247 ? 7.788 -8.812 -2.163 1.00 37.84 247 VAL A N 1
ATOM 1890 C CA . VAL A 1 247 ? 7.505 -8.651 -3.595 1.00 37.84 247 VAL A CA 1
ATOM 1891 C C . VAL A 1 247 ? 8.487 -7.792 -4.406 1.00 37.84 247 VAL A C 1
ATOM 1893 O O . VAL A 1 247 ? 8.590 -6.579 -4.257 1.00 37.84 247 VAL A O 1
ATOM 1896 N N . ARG A 1 248 ? 9.140 -8.445 -5.374 1.00 46.66 248 ARG A N 1
ATOM 1897 C CA . ARG A 1 248 ? 10.177 -7.894 -6.257 1.00 46.66 248 ARG A CA 1
ATOM 1898 C C . ARG A 1 248 ? 9.648 -6.956 -7.353 1.00 46.66 248 ARG A C 1
ATOM 1900 O O . ARG A 1 248 ? 9.929 -7.183 -8.520 1.00 46.66 248 ARG A O 1
ATOM 1907 N N . ILE A 1 249 ? 8.863 -5.936 -7.020 1.00 45.00 249 ILE A N 1
ATOM 1908 C CA . ILE A 1 249 ? 8.407 -4.955 -8.015 1.00 45.00 249 ILE A CA 1
ATOM 1909 C C . ILE A 1 249 ? 8.839 -3.562 -7.596 1.00 45.00 249 ILE A C 1
ATOM 1911 O O . ILE A 1 249 ? 8.528 -3.098 -6.499 1.00 45.00 249 ILE A O 1
ATOM 1915 N N . ASN A 1 250 ? 9.529 -2.890 -8.512 1.00 53.00 250 ASN A N 1
ATOM 1916 C CA . ASN A 1 250 ? 9.768 -1.465 -8.410 1.00 53.00 250 ASN A CA 1
ATOM 1917 C C . ASN A 1 250 ? 8.513 -0.731 -8.886 1.00 53.00 250 ASN A C 1
ATOM 1919 O O . ASN A 1 250 ? 8.021 -0.972 -9.989 1.00 53.00 250 ASN A O 1
ATOM 1923 N N . VAL A 1 251 ? 7.977 0.148 -8.047 1.00 57.81 251 VAL A N 1
ATOM 1924 C CA . VAL A 1 251 ? 6.720 0.849 -8.307 1.00 57.81 251 VAL A CA 1
ATOM 1925 C C . VAL A 1 251 ? 6.956 2.350 -8.256 1.00 57.81 251 VAL A C 1
ATOM 1927 O O . VAL A 1 251 ? 7.344 2.875 -7.218 1.00 57.81 251 VAL A O 1
ATOM 1930 N N . ALA A 1 252 ? 6.666 3.055 -9.345 1.00 54.31 252 ALA A N 1
ATOM 1931 C CA . ALA A 1 252 ? 6.534 4.506 -9.343 1.00 54.31 252 ALA A CA 1
ATOM 1932 C C . ALA A 1 252 ? 5.052 4.895 -9.223 1.00 54.31 252 ALA A C 1
ATOM 1934 O O . ALA A 1 252 ? 4.187 4.419 -9.963 1.00 54.31 252 ALA A O 1
ATOM 1935 N N . LEU A 1 253 ? 4.761 5.769 -8.266 1.00 59.72 253 LEU A N 1
ATOM 1936 C CA . LEU A 1 253 ? 3.432 6.246 -7.914 1.00 59.72 253 LEU A CA 1
ATOM 1937 C C . LEU A 1 253 ? 3.375 7.756 -8.081 1.00 59.72 253 LEU A C 1
ATOM 1939 O O . LEU A 1 253 ? 4.254 8.453 -7.589 1.00 59.72 253 LEU A O 1
ATOM 1943 N N . THR A 1 254 ? 2.295 8.275 -8.660 1.00 52.16 254 THR A N 1
ATOM 1944 C CA . THR A 1 254 ? 2.003 9.714 -8.589 1.00 52.16 254 THR A CA 1
ATOM 1945 C C . THR A 1 254 ? 0.926 9.976 -7.529 1.00 52.16 254 THR A C 1
ATOM 1947 O O . THR A 1 254 ? -0.215 9.518 -7.680 1.00 52.16 254 THR A O 1
ATOM 1950 N N . ARG A 1 255 ? 1.279 10.687 -6.456 1.00 47.19 255 ARG A N 1
ATOM 1951 C CA . ARG A 1 255 ? 0.393 11.211 -5.403 1.00 47.19 255 ARG A CA 1
ATOM 1952 C C . ARG A 1 255 ? -0.012 12.648 -5.750 1.00 47.19 255 ARG A C 1
ATOM 1954 O O . ARG A 1 255 ? 0.645 13.295 -6.539 1.00 47.19 255 ARG A O 1
ATOM 1961 N N . ALA A 1 256 ? -1.115 13.157 -5.208 1.00 32.22 256 ALA A N 1
ATOM 1962 C CA . ALA A 1 256 ? -1.396 14.593 -5.245 1.00 32.22 256 ALA A CA 1
ATOM 1963 C C . ALA A 1 256 ? -1.571 15.134 -3.831 1.00 32.22 256 ALA A C 1
ATOM 1965 O O . ALA A 1 256 ? -2.282 14.534 -3.021 1.00 32.22 256 ALA A O 1
ATOM 1966 N N . LYS A 1 257 ? -0.949 16.287 -3.573 1.00 34.22 257 LYS A N 1
ATOM 1967 C CA . LYS A 1 257 ? -0.896 17.003 -2.288 1.00 34.22 257 LYS A CA 1
ATOM 1968 C C . LYS A 1 257 ? -2.223 17.309 -1.578 1.00 34.22 257 LYS A C 1
ATOM 1970 O O . LYS A 1 257 ? -2.199 17.632 -0.394 1.00 34.22 257 LYS A O 1
ATOM 1975 N N . VAL A 1 258 ? -3.383 17.180 -2.222 1.00 32.34 258 VAL A N 1
ATOM 1976 C CA . VAL A 1 258 ? -4.688 17.385 -1.565 1.00 32.34 258 VAL A CA 1
ATOM 1977 C C . VAL A 1 258 ? -5.402 16.042 -1.465 1.00 32.34 258 VAL A C 1
ATOM 1979 O O . VAL A 1 258 ? -6.061 15.620 -2.407 1.00 32.34 258 VAL A O 1
ATOM 1982 N N . ARG A 1 259 ? -5.242 15.376 -0.310 1.00 47.03 259 ARG A N 1
ATOM 1983 C CA . ARG A 1 259 ? -5.661 13.988 -0.015 1.00 47.03 259 ARG A CA 1
ATOM 1984 C C . ARG A 1 259 ? -4.926 12.974 -0.898 1.00 47.03 259 ARG A C 1
ATOM 1986 O O . ARG A 1 259 ? -5.205 12.872 -2.084 1.00 47.03 259 ARG A O 1
ATOM 1993 N N . ILE A 1 260 ? -4.004 12.216 -0.292 1.00 57.19 260 ILE A N 1
ATOM 1994 C CA . ILE A 1 260 ? -3.134 11.197 -0.914 1.00 57.19 260 ILE A CA 1
ATOM 1995 C C . ILE A 1 260 ? -3.961 10.245 -1.794 1.00 57.19 260 ILE A C 1
ATOM 1997 O O . ILE A 1 260 ? -4.407 9.196 -1.332 1.00 57.19 260 ILE A O 1
ATOM 2001 N N . THR A 1 261 ? -4.166 10.628 -3.051 1.00 59.75 261 THR A N 1
ATOM 2002 C CA . THR A 1 261 ? -4.912 9.856 -4.040 1.00 59.75 261 THR A CA 1
ATOM 2003 C C . THR A 1 261 ? -3.927 9.421 -5.105 1.00 59.75 261 THR A C 1
ATOM 2005 O O . THR A 1 261 ? -3.280 10.257 -5.738 1.00 59.75 261 THR A O 1
ATOM 2008 N N . LEU A 1 262 ? -3.775 8.112 -5.256 1.00 62.81 262 LEU A N 1
ATOM 2009 C CA . LEU A 1 262 ? -2.954 7.486 -6.276 1.00 62.81 262 LEU A CA 1
ATOM 2010 C C . LEU A 1 262 ? -3.657 7.649 -7.619 1.00 62.81 262 LEU A C 1
ATOM 2012 O O . LEU A 1 262 ? -4.789 7.197 -7.786 1.00 62.81 262 LEU A O 1
ATOM 2016 N N . LYS A 1 263 ? -2.982 8.332 -8.548 1.00 72.81 263 LYS A N 1
ATOM 2017 C CA . LYS A 1 263 ? -3.529 8.652 -9.877 1.00 72.81 263 LYS A CA 1
ATOM 2018 C C . LYS A 1 263 ? -2.979 7.767 -10.984 1.00 72.81 263 LYS A C 1
ATOM 2020 O O . LYS A 1 263 ? -3.652 7.566 -11.988 1.00 72.81 263 LYS A O 1
ATOM 2025 N N . LYS A 1 264 ? -1.742 7.303 -10.814 1.00 80.06 264 LYS A N 1
ATOM 2026 C CA . LYS A 1 264 ? -1.029 6.472 -11.776 1.00 80.06 264 LYS A CA 1
ATOM 2027 C C . LYS A 1 264 ? -0.105 5.515 -11.035 1.00 80.06 264 LYS A C 1
ATOM 2029 O O . LYS A 1 264 ? 0.532 5.907 -10.052 1.00 80.06 264 LYS A O 1
ATOM 2034 N N . LEU A 1 265 ? -0.077 4.278 -11.514 1.00 82.31 265 LEU A N 1
ATOM 2035 C CA . LEU A 1 265 ? 0.730 3.176 -11.015 1.00 82.31 265 LEU A CA 1
ATOM 2036 C C . LEU A 1 265 ? 1.603 2.665 -12.163 1.00 82.31 265 LEU A C 1
ATOM 2038 O O . LEU A 1 265 ? 1.078 2.129 -13.134 1.00 82.31 265 LEU A O 1
ATOM 2042 N N . ILE A 1 266 ? 2.919 2.834 -12.061 1.00 82.25 266 ILE A N 1
ATOM 2043 C CA . ILE A 1 266 ? 3.872 2.308 -13.043 1.00 82.25 266 ILE A CA 1
ATOM 2044 C C . ILE A 1 266 ? 4.727 1.256 -12.348 1.00 82.25 266 ILE A C 1
ATOM 2046 O O . ILE A 1 266 ? 5.374 1.545 -11.343 1.00 82.25 266 ILE A O 1
ATOM 2050 N N . MET A 1 267 ? 4.697 0.037 -12.864 1.00 84.38 267 MET A N 1
ATOM 2051 C CA . MET A 1 267 ? 5.428 -1.110 -12.338 1.00 84.38 267 MET A CA 1
ATOM 2052 C C . MET A 1 267 ? 6.556 -1.473 -13.291 1.00 84.38 267 MET A C 1
ATOM 2054 O O . MET A 1 267 ? 6.371 -1.423 -14.503 1.00 84.38 267 MET A O 1
ATOM 2058 N N . PHE A 1 268 ? 7.703 -1.861 -12.746 1.00 83.31 268 PHE A N 1
ATOM 2059 C CA . PHE A 1 268 ? 8.868 -2.286 -13.517 1.00 83.31 268 PHE A CA 1
ATOM 2060 C C . PHE A 1 268 ? 9.304 -3.676 -13.071 1.00 83.31 268 PHE A C 1
ATOM 2062 O O . PHE A 1 268 ? 9.329 -3.963 -11.869 1.00 83.31 268 PHE A O 1
ATOM 2069 N N . GLY A 1 269 ? 9.665 -4.514 -14.039 1.00 83.88 269 GLY A N 1
ATOM 2070 C CA . GLY A 1 269 ? 10.295 -5.799 -13.768 1.00 83.88 269 GLY A CA 1
ATOM 2071 C C . GLY A 1 269 ? 10.254 -6.760 -14.950 1.00 83.88 269 GLY A C 1
ATOM 2072 O O . GLY A 1 269 ? 9.645 -6.498 -15.987 1.00 83.88 269 GLY A O 1
ATOM 2073 N N . SER A 1 270 ? 10.932 -7.892 -14.783 1.00 84.06 270 SER A N 1
ATOM 2074 C CA . SER A 1 270 ? 10.923 -9.002 -15.738 1.00 84.06 270 SER A CA 1
ATOM 2075 C C . SER A 1 270 ? 9.626 -9.804 -15.607 1.00 84.06 270 SER A C 1
ATOM 2077 O O . SER A 1 270 ? 9.392 -10.428 -14.566 1.00 84.06 270 SER A O 1
ATOM 2079 N N . CYS A 1 271 ? 8.798 -9.840 -16.657 1.00 85.06 271 CYS A N 1
ATOM 2080 C CA . CYS A 1 271 ? 7.588 -10.670 -16.671 1.00 85.06 271 CYS A CA 1
ATOM 2081 C C . CYS A 1 271 ? 7.932 -12.152 -16.475 1.00 85.06 271 CYS A C 1
ATOM 2083 O O . CYS A 1 271 ? 7.270 -12.831 -15.686 1.00 85.06 271 CYS A O 1
ATOM 2085 N N . LYS A 1 272 ? 9.001 -12.640 -17.121 1.00 83.88 272 LYS A N 1
ATOM 2086 C CA . LYS A 1 272 ? 9.495 -14.020 -16.957 1.00 83.88 272 LYS A CA 1
ATOM 2087 C C . LYS A 1 272 ? 9.832 -14.356 -15.507 1.00 83.88 272 LYS A C 1
ATOM 2089 O O . LYS A 1 272 ? 9.423 -15.397 -15.002 1.00 83.88 272 LYS A O 1
ATOM 2094 N N . THR A 1 273 ? 10.564 -13.477 -14.826 1.00 81.25 273 THR A N 1
ATOM 2095 C CA . THR A 1 273 ? 11.019 -13.727 -13.451 1.00 81.25 273 THR A CA 1
ATOM 2096 C C . THR A 1 273 ? 9.867 -13.636 -12.458 1.00 81.25 273 THR A C 1
ATOM 2098 O O . THR A 1 273 ? 9.750 -14.469 -11.558 1.00 81.25 273 THR A O 1
ATOM 2101 N N . LEU A 1 274 ? 9.000 -12.635 -12.625 1.00 81.94 274 LEU A N 1
ATOM 2102 C CA . LEU A 1 274 ? 7.894 -12.371 -11.712 1.00 81.94 274 LEU A CA 1
ATOM 2103 C C . LEU A 1 274 ? 6.781 -13.407 -11.823 1.00 81.94 274 LEU A C 1
ATOM 2105 O O . LEU A 1 274 ? 6.225 -13.792 -10.799 1.00 81.94 274 LEU A O 1
ATOM 2109 N N . SER A 1 275 ? 6.514 -13.934 -13.019 1.00 85.00 275 SER A N 1
ATOM 2110 C CA . SER A 1 275 ? 5.469 -14.946 -13.233 1.00 85.00 275 SER A CA 1
ATOM 2111 C C . SER A 1 275 ? 5.715 -16.268 -12.491 1.00 85.00 275 SER A C 1
ATOM 2113 O O . SER A 1 275 ? 4.792 -17.068 -12.353 1.00 85.00 275 SER A O 1
ATOM 2115 N N . ASN A 1 276 ? 6.922 -16.485 -11.954 1.00 80.62 276 ASN A N 1
ATOM 2116 C CA . ASN A 1 276 ? 7.224 -17.618 -11.072 1.00 80.62 276 ASN A CA 1
ATOM 2117 C C . ASN A 1 276 ? 6.509 -17.527 -9.713 1.00 80.62 276 ASN A C 1
ATOM 2119 O O . ASN A 1 276 ? 6.377 -18.526 -9.009 1.00 80.62 276 ASN A O 1
ATOM 2123 N N . VAL A 1 277 ? 6.050 -16.336 -9.321 1.00 78.81 277 VAL A N 1
ATOM 2124 C CA . VAL A 1 277 ? 5.277 -16.115 -8.097 1.00 78.81 277 VAL A CA 1
ATOM 2125 C C . VAL A 1 277 ? 3.803 -15.984 -8.469 1.00 78.81 277 VAL A C 1
ATOM 2127 O O . VAL A 1 277 ? 3.431 -15.066 -9.193 1.00 78.81 277 VAL A O 1
ATOM 2130 N N . VAL A 1 278 ? 2.944 -16.857 -7.926 1.00 81.12 278 VAL A N 1
ATOM 2131 C CA . VAL A 1 278 ? 1.505 -16.934 -8.270 1.00 81.12 278 VAL A CA 1
ATOM 2132 C C . VAL A 1 278 ? 0.813 -15.569 -8.219 1.00 81.12 278 VAL A C 1
ATOM 2134 O O . VAL A 1 278 ? 0.171 -15.164 -9.183 1.00 81.12 278 VAL A O 1
ATOM 2137 N N . LEU A 1 279 ? 0.993 -14.821 -7.125 1.00 81.81 279 LEU A N 1
ATOM 2138 C CA . LEU A 1 279 ? 0.385 -13.496 -6.966 1.00 81.81 279 LEU A CA 1
ATOM 2139 C C . LEU A 1 279 ? 0.867 -12.493 -8.028 1.00 81.81 279 LEU A C 1
ATOM 2141 O O . LEU A 1 279 ? 0.109 -11.624 -8.445 1.00 81.81 279 LEU A O 1
ATOM 2145 N N . MET A 1 280 ? 2.124 -12.600 -8.462 1.00 82.94 280 MET A N 1
ATOM 2146 C CA . MET A 1 280 ? 2.705 -11.703 -9.464 1.00 82.94 280 MET A CA 1
ATOM 2147 C C . MET A 1 280 ? 2.270 -12.060 -10.876 1.00 82.94 280 MET A C 1
ATOM 2149 O O . MET A 1 280 ? 2.024 -11.164 -11.675 1.00 82.94 280 MET A O 1
ATOM 2153 N N . LYS A 1 281 ? 2.115 -13.352 -11.167 1.00 85.75 281 LYS A N 1
ATOM 2154 C CA . LYS A 1 281 ? 1.498 -13.808 -12.409 1.00 85.75 281 LYS A CA 1
ATOM 2155 C C . LYS A 1 281 ? 0.082 -13.240 -12.548 1.00 85.75 281 LYS A C 1
ATOM 2157 O O . LYS A 1 281 ? -0.211 -12.597 -13.548 1.00 85.75 281 LYS A O 1
ATOM 2162 N N . LEU A 1 282 ? -0.740 -13.377 -11.503 1.00 87.25 282 LEU A N 1
ATOM 2163 C CA . LEU A 1 282 ? -2.091 -12.804 -11.475 1.00 87.25 282 LEU A CA 1
ATOM 2164 C C . LEU A 1 282 ? -2.073 -11.279 -11.625 1.00 87.25 282 LEU A C 1
ATOM 2166 O O . LEU A 1 282 ? -2.884 -10.727 -12.359 1.00 87.25 282 LEU A O 1
ATOM 2170 N N . LEU A 1 283 ? -1.139 -10.587 -10.961 1.00 87.75 283 LEU A N 1
ATOM 2171 C CA . LEU A 1 283 ? -0.960 -9.142 -11.122 1.00 87.75 283 LEU A CA 1
ATOM 2172 C C . LEU A 1 283 ? -0.687 -8.773 -12.586 1.00 87.75 283 LEU A C 1
ATOM 2174 O O . LEU A 1 283 ? -1.333 -7.867 -13.100 1.00 87.75 283 LEU A O 1
ATOM 2178 N N . ILE A 1 284 ? 0.242 -9.462 -13.253 1.00 87.19 284 ILE A N 1
ATOM 2179 C CA . ILE A 1 284 ? 0.595 -9.194 -14.653 1.00 87.19 284 ILE A CA 1
ATOM 2180 C C . ILE A 1 284 ? -0.610 -9.441 -15.569 1.00 87.19 284 ILE A C 1
ATOM 2182 O O . ILE A 1 284 ? -0.941 -8.565 -16.363 1.00 87.19 284 ILE A O 1
ATOM 2186 N N . GLU A 1 285 ? -1.307 -10.568 -15.406 1.00 89.88 285 GLU A N 1
ATOM 2187 C CA . GLU A 1 285 ? -2.512 -10.904 -16.180 1.00 89.88 285 GLU A CA 1
ATOM 2188 C C . GLU A 1 285 ? -3.618 -9.847 -16.004 1.00 89.88 285 GLU A C 1
ATOM 2190 O O . GLU A 1 285 ? -4.228 -9.406 -16.978 1.00 89.88 285 GLU A O 1
ATOM 2195 N N . GLN A 1 286 ? -3.850 -9.376 -14.774 1.00 88.00 286 GLN A N 1
ATOM 2196 C CA . GLN A 1 286 ? -4.832 -8.322 -14.502 1.00 88.00 286 GLN A CA 1
ATOM 2197 C C . GLN A 1 286 ? -4.438 -6.978 -15.128 1.00 88.00 286 GLN A C 1
ATOM 2199 O O . GLN A 1 286 ? -5.286 -6.252 -15.646 1.00 88.00 286 GLN A O 1
ATOM 2204 N N . VAL A 1 287 ? -3.150 -6.631 -15.110 1.00 87.88 287 VAL A N 1
ATOM 2205 C CA . VAL A 1 287 ? -2.654 -5.387 -15.718 1.00 87.88 287 VAL A CA 1
ATOM 2206 C C . VAL A 1 287 ? -2.742 -5.437 -17.240 1.00 87.88 287 VAL A C 1
ATOM 2208 O O . VAL A 1 287 ? -3.106 -4.435 -17.864 1.00 87.88 287 VAL A O 1
ATOM 2211 N N . GLU A 1 288 ? -2.449 -6.595 -17.833 1.00 87.94 288 GLU A N 1
ATOM 2212 C CA . GLU A 1 288 ? -2.591 -6.843 -19.265 1.00 87.94 288 GLU A CA 1
ATOM 2213 C C . GLU A 1 288 ? -4.042 -6.647 -19.718 1.00 87.94 288 GLU A C 1
ATOM 2215 O O . GLU A 1 288 ? -4.278 -5.932 -20.689 1.00 87.94 288 GLU A O 1
ATOM 2220 N N . GLN A 1 289 ? -5.011 -7.161 -18.952 1.00 85.56 289 GLN A N 1
ATOM 2221 C CA . GLN A 1 289 ? -6.443 -6.977 -19.214 1.00 85.56 289 GLN A CA 1
ATOM 2222 C C . GLN A 1 289 ? -6.907 -5.514 -19.098 1.00 85.56 289 GLN A C 1
ATOM 2224 O O . GLN A 1 289 ? -7.766 -5.085 -19.867 1.00 85.56 289 GLN A O 1
ATOM 2229 N N . GLN A 1 290 ? -6.368 -4.740 -18.148 1.00 80.25 290 GLN A N 1
ATOM 2230 C CA . GLN A 1 290 ? -6.828 -3.367 -17.880 1.00 80.25 290 GLN A CA 1
ATOM 2231 C C . GLN A 1 290 ? -6.150 -2.289 -18.739 1.00 80.25 290 GLN A C 1
ATOM 2233 O O . GLN A 1 290 ? -6.754 -1.256 -19.033 1.00 80.25 290 GLN A O 1
ATOM 2238 N N . SER A 1 291 ? -4.871 -2.468 -19.067 1.00 74.81 291 SER A N 1
ATOM 2239 C CA . SER A 1 291 ? -4.018 -1.367 -19.545 1.00 74.81 291 SER A CA 1
ATOM 2240 C C . SER A 1 291 ? -2.875 -1.769 -20.477 1.00 74.81 291 SER A C 1
ATOM 2242 O O . SER A 1 291 ? -2.233 -0.892 -21.054 1.00 74.81 291 SER A O 1
ATOM 2244 N N . GLY A 1 292 ? -2.627 -3.070 -20.641 1.00 77.12 292 GLY A N 1
ATOM 2245 C CA . GLY A 1 292 ? -1.543 -3.593 -21.465 1.00 77.12 292 GLY A CA 1
ATOM 2246 C C . GLY A 1 292 ? -0.159 -3.538 -20.805 1.00 77.12 292 GLY A C 1
ATOM 2247 O O . GLY A 1 292 ? 0.099 -2.804 -19.846 1.00 77.12 29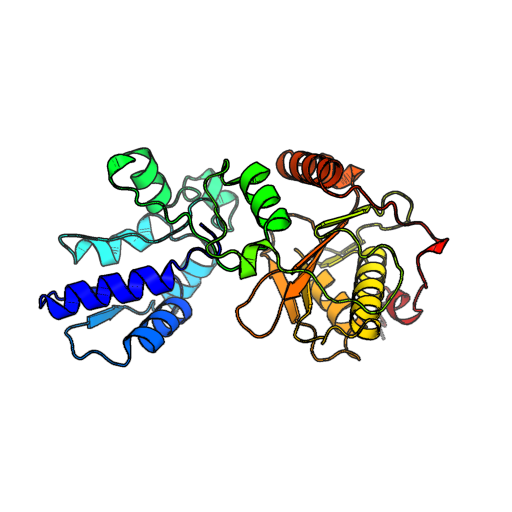2 GLY A O 1
ATOM 2248 N N . ILE A 1 293 ? 0.748 -4.352 -21.346 1.00 84.12 293 ILE A N 1
ATOM 2249 C CA . ILE A 1 293 ? 2.156 -4.435 -20.947 1.00 84.12 293 ILE A CA 1
ATOM 2250 C C . ILE A 1 293 ? 2.999 -3.665 -21.964 1.00 84.12 293 ILE A C 1
ATOM 2252 O O . ILE A 1 293 ? 2.888 -3.882 -23.171 1.00 84.12 293 ILE A O 1
ATOM 2256 N N . LEU A 1 294 ? 3.874 -2.784 -21.481 1.00 84.06 294 LEU A N 1
ATOM 2257 C CA . LEU A 1 294 ? 4.824 -2.052 -22.311 1.00 84.06 294 LEU A CA 1
ATOM 2258 C C . LEU A 1 294 ? 6.172 -2.776 -22.297 1.00 84.06 294 LEU A C 1
ATOM 2260 O O . LEU A 1 294 ? 6.857 -2.800 -21.276 1.00 84.06 294 LEU A O 1
ATOM 2264 N N . ASN A 1 295 ? 6.560 -3.364 -23.427 1.00 83.81 295 ASN A N 1
ATOM 2265 C CA . ASN A 1 295 ? 7.870 -3.995 -23.583 1.00 83.81 295 ASN A CA 1
ATOM 2266 C C . ASN A 1 295 ? 8.930 -2.923 -23.856 1.00 83.81 295 ASN A C 1
ATOM 2268 O O . ASN A 1 295 ? 8.913 -2.291 -24.909 1.00 83.81 295 ASN A O 1
ATOM 2272 N N . VAL A 1 296 ? 9.841 -2.719 -22.905 1.00 81.31 296 VAL A N 1
ATOM 2273 C CA . VAL A 1 296 ? 10.911 -1.722 -23.011 1.00 81.31 296 VAL A CA 1
ATOM 2274 C C . VAL A 1 296 ? 12.055 -2.294 -23.846 1.00 81.31 296 VAL A C 1
ATOM 2276 O O . VAL A 1 296 ? 12.547 -3.391 -23.573 1.00 81.31 296 VAL A O 1
ATOM 2279 N N . SER A 1 297 ? 12.503 -1.544 -24.851 1.00 80.44 297 SER A N 1
ATOM 2280 C CA . SER A 1 297 ? 13.611 -1.918 -25.732 1.00 80.44 297 SER A CA 1
ATOM 2281 C C . SER A 1 297 ? 14.808 -0.973 -25.583 1.00 80.44 297 SER A C 1
ATOM 2283 O O . SER A 1 297 ? 14.706 0.112 -25.012 1.00 80.44 297 SER A O 1
ATOM 2285 N N . ASN A 1 298 ? 15.965 -1.348 -26.144 1.00 73.12 298 ASN A N 1
ATOM 2286 C CA . ASN A 1 298 ? 17.168 -0.499 -26.124 1.00 73.12 298 ASN A CA 1
ATOM 2287 C C . ASN A 1 298 ? 16.962 0.874 -26.792 1.00 73.12 298 ASN A C 1
ATOM 2289 O O . ASN A 1 298 ? 17.715 1.801 -26.511 1.00 73.12 298 ASN A O 1
ATOM 2293 N N . LYS A 1 299 ? 15.962 1.020 -27.673 1.00 70.25 299 LYS A N 1
ATOM 2294 C CA . LYS A 1 299 ? 15.650 2.297 -28.337 1.00 70.25 299 LYS A CA 1
ATOM 2295 C C . LYS A 1 299 ? 14.963 3.290 -27.398 1.00 70.25 299 LYS A C 1
ATOM 2297 O O . LYS A 1 299 ? 15.039 4.493 -27.629 1.00 70.25 299 LYS A O 1
ATOM 2302 N N . ASP A 1 300 ? 14.336 2.786 -26.340 1.00 67.94 300 ASP A N 1
ATOM 2303 C CA . ASP A 1 300 ? 13.545 3.572 -25.393 1.00 67.94 300 ASP A CA 1
ATOM 2304 C C . ASP A 1 300 ? 14.393 4.110 -24.229 1.00 67.94 300 ASP A C 1
ATOM 2306 O O . ASP A 1 300 ? 13.915 4.915 -23.433 1.00 67.94 300 ASP A O 1
ATOM 2310 N N . ILE A 1 301 ? 15.659 3.681 -24.126 1.00 65.00 301 ILE A N 1
ATOM 2311 C CA . ILE A 1 301 ? 16.541 3.957 -22.987 1.00 65.00 301 ILE A CA 1
ATOM 2312 C C . ILE A 1 301 ? 17.705 4.846 -23.408 1.00 65.00 301 ILE A C 1
ATOM 2314 O O . ILE A 1 301 ? 18.537 4.477 -24.234 1.00 65.00 301 ILE A O 1
ATOM 2318 N N . LYS A 1 302 ? 17.844 5.988 -22.733 1.00 65.44 302 LYS A N 1
ATOM 2319 C CA . LYS A 1 302 ? 19.080 6.776 -22.738 1.00 65.44 302 LYS A CA 1
ATOM 2320 C C . LYS A 1 302 ? 19.967 6.313 -21.582 1.00 65.44 302 LYS A C 1
ATOM 2322 O O . LYS A 1 302 ? 19.625 6.489 -20.417 1.00 65.44 302 LYS A O 1
ATOM 2327 N N . PHE A 1 303 ? 21.095 5.670 -21.867 1.00 55.81 303 PHE A N 1
ATOM 2328 C CA . PHE A 1 303 ? 22.030 5.283 -20.807 1.00 55.81 303 PHE A CA 1
ATOM 2329 C C . PHE A 1 303 ? 22.748 6.522 -20.259 1.00 55.81 303 PHE A C 1
ATOM 2331 O O . PHE A 1 303 ? 23.553 7.125 -20.965 1.00 55.81 303 PHE A O 1
ATOM 2338 N N . ASN A 1 304 ? 22.479 6.880 -19.001 1.00 51.69 304 ASN A N 1
ATOM 2339 C CA . ASN A 1 304 ? 23.295 7.848 -18.269 1.00 51.69 304 ASN A CA 1
ATOM 2340 C C . ASN A 1 304 ? 24.598 7.170 -17.816 1.00 51.69 304 ASN A C 1
ATOM 2342 O O . ASN A 1 304 ? 24.571 6.106 -17.194 1.00 51.69 304 ASN A O 1
ATOM 2346 N N . SER A 1 305 ? 25.744 7.783 -18.123 1.00 36.84 305 SER A N 1
ATOM 2347 C CA . SER A 1 305 ? 27.081 7.276 -17.775 1.00 36.84 305 SER A CA 1
ATOM 2348 C C . SER A 1 305 ? 27.315 7.161 -16.263 1.00 36.84 305 SER A C 1
ATOM 2350 O O . SER A 1 305 ? 28.087 6.307 -15.837 1.00 36.84 305 SER A O 1
ATOM 2352 N N . GLU A 1 306 ? 26.608 7.957 -15.455 1.00 38.66 306 GLU A N 1
ATOM 2353 C CA . GLU A 1 306 ? 26.733 7.996 -13.989 1.00 38.66 306 GLU A CA 1
ATOM 2354 C C . GLU A 1 306 ? 26.301 6.679 -13.304 1.00 38.66 306 GLU A C 1
ATOM 2356 O O . GLU A 1 306 ? 26.849 6.320 -12.267 1.00 38.66 306 GLU A O 1
ATOM 2361 N N . LEU A 1 307 ? 25.388 5.901 -13.904 1.00 37.09 307 LEU A N 1
ATOM 2362 C CA . LEU A 1 307 ? 24.887 4.642 -13.326 1.00 37.09 307 LEU A CA 1
ATOM 2363 C C . LEU A 1 307 ? 25.794 3.426 -13.579 1.00 37.09 307 LEU A C 1
ATOM 2365 O O . LEU A 1 307 ? 25.626 2.398 -12.930 1.00 37.09 307 LEU A O 1
ATOM 2369 N N . ARG A 1 308 ? 26.770 3.529 -14.495 1.00 36.06 308 ARG A N 1
ATOM 2370 C CA . ARG A 1 308 ? 27.758 2.460 -14.755 1.00 36.06 308 ARG A CA 1
ATOM 2371 C C . ARG A 1 308 ? 28.904 2.433 -13.733 1.00 36.06 308 ARG A C 1
ATOM 2373 O O . ARG A 1 308 ? 29.713 1.515 -13.764 1.00 36.06 308 ARG A O 1
ATOM 2380 N N . GLY A 1 309 ? 28.997 3.436 -12.854 1.00 30.36 309 GLY A N 1
ATOM 2381 C CA . GLY A 1 309 ? 30.131 3.628 -11.942 1.00 30.36 309 GLY A CA 1
ATOM 2382 C C . GLY A 1 309 ? 30.053 2.893 -10.599 1.00 30.36 309 GLY A C 1
ATOM 2383 O O . GLY A 1 309 ? 31.006 2.966 -9.832 1.00 30.36 309 GLY A O 1
ATOM 2384 N N . CYS A 1 310 ? 28.958 2.194 -10.278 1.00 32.56 310 CYS A N 1
ATOM 2385 C CA . CYS A 1 310 ? 28.776 1.590 -8.948 1.00 32.56 310 CYS A CA 1
ATOM 2386 C C . CYS A 1 310 ? 29.404 0.195 -8.768 1.00 32.56 310 CYS A C 1
ATOM 2388 O O . CYS A 1 310 ? 29.277 -0.384 -7.694 1.00 32.56 310 CYS A O 1
ATOM 2390 N N . SER A 1 311 ? 30.131 -0.318 -9.762 1.00 31.52 311 SER A N 1
ATOM 2391 C CA . SER A 1 311 ? 30.849 -1.594 -9.687 1.00 31.52 311 SER A CA 1
ATOM 2392 C C . SER A 1 311 ? 32.352 -1.406 -9.914 1.00 31.52 311 SER A C 1
ATOM 2394 O O . SER A 1 311 ? 32.916 -1.980 -10.842 1.00 31.52 311 SER A O 1
ATOM 2396 N N . GLN A 1 312 ? 33.012 -0.569 -9.114 1.00 28.19 312 GLN A N 1
ATOM 2397 C CA . GLN A 1 312 ? 34.468 -0.628 -8.955 1.00 28.19 312 GLN A CA 1
ATOM 2398 C C . GLN A 1 312 ? 34.886 0.020 -7.636 1.00 28.19 312 GLN A C 1
ATOM 2400 O O . GLN A 1 312 ? 35.018 1.232 -7.496 1.00 28.19 312 GLN A O 1
ATOM 2405 N N . THR A 1 313 ? 35.094 -0.844 -6.653 1.00 28.08 313 THR A N 1
ATOM 2406 C CA . THR A 1 313 ? 35.874 -0.610 -5.445 1.00 28.08 313 THR A CA 1
ATOM 2407 C C . THR A 1 313 ? 37.200 0.056 -5.827 1.00 28.08 313 THR A C 1
ATOM 2409 O O . THR A 1 313 ? 38.054 -0.580 -6.443 1.00 28.08 313 THR A O 1
ATOM 2412 N N . GLN A 1 314 ? 37.417 1.318 -5.449 1.00 26.06 314 GLN A N 1
ATOM 2413 C CA . GLN A 1 314 ? 38.784 1.810 -5.288 1.00 26.06 314 GLN A CA 1
ATOM 2414 C C . GLN A 1 314 ? 39.281 1.339 -3.925 1.00 26.06 314 GLN A C 1
ATOM 2416 O O . GLN A 1 314 ? 39.117 2.002 -2.907 1.00 26.06 314 GLN A O 1
ATOM 2421 N N . VAL A 1 315 ? 39.869 0.144 -3.935 1.00 27.94 315 VAL A N 1
ATOM 2422 C CA . VAL A 1 315 ? 40.924 -0.211 -2.991 1.00 27.94 315 VAL A CA 1
ATOM 2423 C C . VAL A 1 315 ? 42.154 0.597 -3.398 1.00 27.94 315 VAL A C 1
ATOM 2425 O O . VAL A 1 315 ? 42.759 0.315 -4.434 1.00 27.94 315 VAL A O 1
ATOM 2428 N N . ARG A 1 316 ? 42.503 1.599 -2.596 1.00 26.81 316 ARG A N 1
ATOM 2429 C CA . ARG A 1 316 ? 43.886 1.980 -2.304 1.00 26.81 316 ARG A CA 1
ATOM 2430 C C . ARG A 1 316 ? 43.969 2.417 -0.854 1.00 26.81 316 ARG A C 1
ATOM 2432 O O . ARG A 1 316 ? 43.070 3.174 -0.434 1.00 26.81 316 ARG A O 1
#

Secondary structure (DSSP, 8-state):
-TTS-HHHHHHHHHHHHHHTT--EEE--SSHHHHHHHHHHHTT--S-EEE-PPPHHHHHHHHT-SS--HHHHHHHHTT-SS------TTS---S-HHHIIIIITS-HHHHHHHH-GGG-----EESSB-HHHHHHHIIIIITT--EESSHHHHT------S-SSTT-SEEEEE-TTS----EEETTEEE-HHHHHHHHHHHHHHHHTT--GGGEEEEES-HHHHHHHHHHTTTSTT-EEEE--TTS-S-EEEEE--TTTT-B-EEEEEE-HHHHTTSHHHHHHHHHHHHHH-EEE--GGG----GGGGGGS-----

Organism: NCBI:txid2448454